Protein AF-A0A351A3X3-F1 (afdb_monomer_lite)

Foldseek 3Di:
DAFDDKDKDKDKDKDKDKDKDKDKDKDKDFADDPCPDDDDDDDDDDDDPVNVVVVVVVCVVVVVVVVCVCVPPVVNVVVQVVCCVVVVDRPPDDDCVVVPPPDDDDDDDDDDDDDDDDDDPPPPAPRMKMKMKIKMKMKMKMKMKIKMWMWTAGPVGDIDIDIDIDIDIDIDMDMDIDIDIDTDDLDQDFDKAAQDDPPFPFDPQWDWAAQQPPPGTDTGTDTDRMGTDFADPPPPPDDRHNVRTQCRHPVHSQVVVCVCPPPNPSDNDDD

pLDDT: mean 70.04, std 18.59, range [28.59, 96.94]

Structure (mmCIF, N/CA/C/O backbone):
data_AF-A0A351A3X3-F1
#
_entry.id   AF-A0A351A3X3-F1
#
loop_
_atom_site.group_PDB
_atom_site.id
_atom_site.type_symbol
_atom_site.label_atom_id
_atom_site.label_alt_id
_atom_site.label_comp_id
_atom_site.label_asym_id
_atom_site.label_entity_id
_atom_site.label_seq_id
_atom_site.pdbx_PDB_ins_code
_atom_site.Cartn_x
_atom_site.Cartn_y
_atom_site.Cartn_z
_atom_site.occupancy
_atom_site.B_iso_or_equiv
_atom_site.auth_seq_id
_atom_site.auth_comp_id
_atom_site.auth_asym_id
_atom_site.auth_atom_id
_atom_site.pdbx_PDB_model_num
ATOM 1 N N . MET A 1 1 ? -34.702 6.355 54.124 1.00 68.25 1 MET A N 1
ATOM 2 C CA . MET A 1 1 ? -34.504 4.952 53.702 1.00 68.25 1 MET A CA 1
ATOM 3 C C . MET A 1 1 ? -33.210 4.440 54.331 1.00 68.25 1 MET A C 1
ATOM 5 O O . MET A 1 1 ? -32.242 5.190 54.342 1.00 68.25 1 MET A O 1
ATOM 9 N N . LYS A 1 2 ? -33.196 3.233 54.908 1.00 84.62 2 LYS A N 1
ATOM 10 C CA . LYS A 1 2 ? -31.983 2.551 55.409 1.00 84.62 2 LYS A CA 1
ATOM 11 C C . LYS A 1 2 ? -31.884 1.190 54.719 1.00 84.62 2 LYS A C 1
ATOM 13 O O . LYS A 1 2 ? -32.920 0.565 54.515 1.00 84.62 2 LYS A O 1
ATOM 18 N N . ILE A 1 3 ? -30.678 0.745 54.379 1.00 83.88 3 ILE A N 1
ATOM 19 C CA . ILE A 1 3 ? -30.428 -0.575 53.778 1.00 83.88 3 ILE A CA 1
ATOM 20 C C . ILE A 1 3 ? -30.197 -1.592 54.904 1.00 83.88 3 ILE A C 1
ATOM 22 O O . ILE A 1 3 ? -29.542 -1.264 55.893 1.00 83.88 3 ILE A O 1
ATOM 26 N N . ALA A 1 4 ? -30.759 -2.793 54.763 1.00 86.50 4 ALA A N 1
ATOM 27 C CA . ALA A 1 4 ? -30.645 -3.896 55.719 1.00 86.50 4 ALA A CA 1
ATOM 28 C C . ALA A 1 4 ? -29.808 -5.069 55.177 1.00 86.50 4 ALA A C 1
ATOM 30 O O . ALA A 1 4 ? -29.053 -5.669 55.934 1.00 86.50 4 ALA A O 1
ATOM 31 N N . ALA A 1 5 ? -29.914 -5.371 53.879 1.00 85.50 5 ALA A N 1
ATOM 32 C CA . ALA A 1 5 ? -29.084 -6.356 53.183 1.00 85.50 5 ALA A CA 1
ATOM 33 C C . ALA A 1 5 ? -28.996 -6.022 51.685 1.00 85.50 5 ALA A C 1
ATOM 35 O O . ALA A 1 5 ? -29.861 -5.316 51.157 1.00 85.50 5 ALA A O 1
ATOM 36 N N . PHE A 1 6 ? -27.970 -6.532 51.007 1.00 87.25 6 PHE A N 1
ATOM 37 C CA . PHE A 1 6 ? -27.816 -6.430 49.558 1.00 87.25 6 PHE A CA 1
ATOM 38 C C . PHE A 1 6 ? -27.118 -7.675 49.001 1.00 87.25 6 PHE A C 1
ATOM 40 O O . PHE A 1 6 ? -26.192 -8.187 49.625 1.00 87.25 6 PHE A O 1
ATOM 47 N N . ASP A 1 7 ? -27.533 -8.096 47.811 1.00 90.12 7 ASP A N 1
ATOM 48 C CA . ASP A 1 7 ? -26.901 -9.147 47.010 1.00 90.12 7 ASP A CA 1
ATOM 49 C C . ASP A 1 7 ? -26.673 -8.592 45.597 1.00 90.12 7 ASP A C 1
ATOM 51 O O . ASP A 1 7 ? -27.566 -7.940 45.046 1.00 90.12 7 ASP A O 1
ATOM 55 N N . ILE A 1 8 ? -25.479 -8.793 45.028 1.00 91.12 8 ILE A N 1
ATOM 56 C CA . ILE A 1 8 ? -25.093 -8.260 43.711 1.00 91.12 8 ILE A CA 1
ATOM 57 C C . ILE A 1 8 ? -24.310 -9.326 42.936 1.00 91.12 8 ILE A C 1
ATOM 59 O O . ILE A 1 8 ? -23.297 -9.831 43.417 1.00 91.12 8 ILE A O 1
ATOM 63 N N . GLU A 1 9 ? -24.759 -9.615 41.719 1.00 92.69 9 GLU A N 1
ATOM 64 C CA . GLU A 1 9 ? -24.053 -10.397 40.710 1.00 92.69 9 GLU A CA 1
ATOM 65 C C . GLU A 1 9 ? -23.440 -9.455 39.662 1.00 92.69 9 GLU A C 1
ATOM 67 O O . GLU A 1 9 ? -24.060 -8.474 39.243 1.00 92.69 9 GLU A O 1
ATOM 72 N N . LEU A 1 10 ? -22.204 -9.744 39.252 1.00 94.06 10 LEU A N 1
ATOM 73 C CA . LEU A 1 10 ? -21.423 -8.953 38.304 1.00 94.06 10 LEU A CA 1
ATOM 74 C C . LEU A 1 10 ? -20.822 -9.890 37.257 1.00 94.06 10 LEU A C 1
ATOM 76 O O . LEU A 1 10 ? -20.104 -10.825 37.612 1.00 94.06 10 LEU A O 1
ATOM 80 N N . GLN A 1 11 ? -21.074 -9.619 35.979 1.00 94.62 11 GLN A N 1
ATOM 81 C CA . GLN A 1 11 ? -20.472 -10.345 34.865 1.00 94.62 11 GLN A CA 1
ATOM 82 C C . GLN A 1 11 ? -19.845 -9.348 33.885 1.00 94.62 11 GLN A C 1
ATOM 84 O O . GLN A 1 11 ? -20.435 -8.322 33.545 1.00 94.62 11 GLN A O 1
ATOM 89 N N . SER A 1 12 ? -18.640 -9.650 33.409 1.00 94.56 12 SER A N 1
ATOM 90 C CA . SER A 1 12 ? -17.983 -8.881 32.355 1.00 94.56 12 SER A CA 1
ATOM 91 C C . SER A 1 12 ? -17.321 -9.801 31.336 1.00 94.56 12 SER A C 1
ATOM 93 O O . SER A 1 12 ? -16.781 -10.855 31.671 1.00 94.56 12 SER A O 1
ATOM 95 N N . ALA A 1 13 ? -17.368 -9.388 30.074 1.00 95.25 13 ALA A N 1
ATOM 96 C CA . ALA A 1 13 ? -16.680 -10.031 28.969 1.00 95.25 13 ALA A CA 1
ATOM 97 C C . ALA A 1 13 ? -15.939 -8.962 28.165 1.00 95.25 13 ALA A C 1
ATOM 99 O O . ALA A 1 13 ? -16.527 -7.963 27.750 1.00 95.25 13 ALA A O 1
ATOM 100 N N . HIS A 1 14 ? -14.646 -9.178 27.945 1.00 95.19 14 HIS A N 1
ATOM 101 C CA . HIS A 1 14 ? -13.780 -8.294 27.170 1.00 95.19 14 HIS A CA 1
ATOM 102 C C . HIS A 1 14 ? -13.132 -9.087 26.040 1.00 95.19 14 HIS A C 1
ATOM 104 O O . HIS A 1 14 ? -12.711 -10.229 26.231 1.00 95.19 14 HIS A O 1
ATOM 110 N N . ARG A 1 15 ? -13.077 -8.484 24.856 1.00 96.69 15 ARG A N 1
ATOM 111 C CA . ARG A 1 15 ? -12.400 -9.024 23.682 1.00 96.69 15 ARG A CA 1
ATOM 112 C C . ARG A 1 15 ? -11.629 -7.897 23.019 1.00 96.69 15 ARG A C 1
ATOM 114 O O . ARG A 1 15 ? -12.207 -6.869 22.692 1.00 96.69 15 ARG A O 1
ATOM 121 N N . PHE A 1 16 ? -10.344 -8.122 22.790 1.00 95.94 16 PHE A N 1
ATOM 122 C CA . PHE A 1 16 ? -9.460 -7.192 22.102 1.00 95.94 16 PHE A CA 1
ATOM 123 C C . PHE A 1 16 ? -8.688 -7.931 21.008 1.00 95.94 16 PHE A C 1
ATOM 125 O O . PHE A 1 16 ? -8.271 -9.076 21.196 1.00 95.94 16 PHE A O 1
ATOM 132 N N . SER A 1 17 ? -8.498 -7.278 19.869 1.00 93.88 17 SER A N 1
ATOM 133 C CA . SER A 1 17 ? -7.627 -7.734 18.789 1.00 93.88 17 SER A CA 1
ATOM 134 C C . SER A 1 17 ? -6.918 -6.542 18.167 1.00 93.88 17 SER A C 1
ATOM 136 O O . SER A 1 17 ? -7.568 -5.548 17.847 1.00 93.88 17 SER A O 1
ATOM 138 N N . GLN A 1 18 ? -5.616 -6.680 17.939 1.00 92.69 18 GLN A N 1
ATOM 139 C CA . GLN A 1 18 ? -4.803 -5.706 17.218 1.00 92.69 18 GLN A CA 1
ATOM 140 C C . GLN A 1 18 ? -4.081 -6.378 16.050 1.00 92.69 18 GLN A C 1
ATOM 142 O O . GLN A 1 18 ? -3.725 -7.557 16.136 1.00 92.69 18 GLN A O 1
ATOM 147 N N . SER A 1 19 ? -3.832 -5.625 14.984 1.00 85.50 19 SER A N 1
ATOM 148 C CA . SER A 1 19 ? -3.010 -6.055 13.854 1.00 85.50 19 SER A CA 1
ATOM 149 C C . SER A 1 19 ? -2.183 -4.892 13.326 1.00 85.50 19 SER A C 1
ATOM 151 O O . SER A 1 19 ? -2.732 -3.824 13.053 1.00 85.50 19 SER A O 1
ATOM 153 N N . THR A 1 20 ? -0.891 -5.132 13.123 1.00 84.06 20 THR A N 1
ATOM 154 C CA . THR A 1 20 ? 0.014 -4.215 12.427 1.00 84.06 20 THR A CA 1
ATOM 155 C C . THR A 1 20 ? 0.476 -4.891 11.145 1.00 84.06 20 THR A C 1
ATOM 157 O O . THR A 1 20 ? 1.072 -5.966 11.199 1.00 84.06 20 THR A O 1
ATOM 160 N N . GLU A 1 21 ? 0.214 -4.270 10.003 1.00 75.81 21 GLU A N 1
ATOM 161 C CA . GLU A 1 21 ? 0.734 -4.689 8.705 1.00 75.81 21 GLU A CA 1
ATOM 162 C C . GLU A 1 21 ? 1.742 -3.647 8.219 1.00 75.81 21 GLU A C 1
ATOM 164 O O . GLU A 1 21 ? 1.423 -2.462 8.158 1.00 75.81 21 GLU A O 1
ATOM 169 N N . VAL A 1 22 ? 2.953 -4.082 7.872 1.00 81.25 22 VAL A N 1
ATOM 170 C CA . VAL A 1 22 ? 3.987 -3.230 7.272 1.00 81.25 22 VAL A CA 1
ATOM 171 C C . VAL A 1 22 ? 4.378 -3.834 5.932 1.00 81.25 22 VAL A C 1
ATOM 173 O O . VAL A 1 22 ? 4.652 -5.031 5.841 1.00 81.25 22 VAL A O 1
ATOM 176 N N . ARG A 1 23 ? 4.403 -3.002 4.893 1.00 70.31 23 ARG A N 1
ATOM 177 C CA . ARG A 1 23 ? 4.926 -3.338 3.569 1.00 70.31 23 ARG A CA 1
ATOM 178 C C . ARG A 1 23 ? 5.993 -2.321 3.208 1.00 70.31 23 ARG A C 1
ATOM 180 O O . ARG A 1 23 ? 5.780 -1.119 3.348 1.00 70.31 23 ARG A O 1
ATOM 187 N N . GLU A 1 24 ? 7.116 -2.822 2.729 1.00 74.81 24 GLU A N 1
ATOM 188 C CA . GLU A 1 24 ? 8.269 -2.031 2.330 1.00 74.81 24 GLU A CA 1
ATOM 189 C C . GLU A 1 24 ? 8.782 -2.565 0.991 1.00 74.81 24 GLU A C 1
ATOM 191 O O . GLU A 1 24 ? 8.834 -3.778 0.765 1.00 74.81 24 GLU A O 1
ATOM 196 N N . ARG A 1 25 ? 9.129 -1.657 0.082 1.00 77.44 25 ARG A N 1
ATOM 197 C CA . ARG A 1 25 ? 9.733 -1.965 -1.211 1.00 77.44 25 ARG A CA 1
ATOM 198 C C . ARG A 1 25 ? 10.828 -0.949 -1.476 1.00 77.44 25 ARG A C 1
ATOM 200 O O . ARG A 1 25 ? 10.557 0.243 -1.517 1.00 77.44 25 ARG A O 1
ATOM 207 N N . LEU A 1 26 ? 12.039 -1.438 -1.710 1.00 81.25 26 LEU A N 1
ATOM 208 C CA . LEU A 1 26 ? 13.160 -0.650 -2.204 1.00 81.25 26 LEU A CA 1
ATOM 209 C C . LEU A 1 26 ? 13.578 -1.211 -3.565 1.00 81.25 26 LEU A C 1
ATOM 211 O O . LEU A 1 26 ? 13.919 -2.390 -3.669 1.00 81.25 26 LEU A O 1
ATOM 215 N N . ALA A 1 27 ? 13.568 -0.366 -4.589 1.00 74.00 27 ALA A N 1
ATOM 216 C CA . ALA A 1 27 ? 14.175 -0.634 -5.884 1.00 74.00 27 ALA A CA 1
ATOM 217 C C . ALA A 1 27 ? 15.309 0.371 -6.106 1.00 74.00 27 ALA A C 1
ATOM 219 O O . ALA A 1 27 ? 15.134 1.573 -5.923 1.00 74.00 27 ALA A O 1
ATOM 220 N N . VAL A 1 28 ? 16.483 -0.125 -6.489 1.00 80.75 28 VAL A N 1
ATOM 221 C CA . VAL A 1 28 ? 17.640 0.700 -6.844 1.00 80.75 28 VAL A CA 1
ATOM 222 C C . VAL A 1 28 ? 18.198 0.157 -8.146 1.00 80.75 28 VAL A C 1
ATOM 224 O O . VAL A 1 28 ? 18.534 -1.024 -8.227 1.00 80.75 28 VAL A O 1
ATOM 227 N N . TRP A 1 29 ? 18.320 1.014 -9.152 1.00 78.50 29 TRP A N 1
ATOM 228 C CA . TRP A 1 29 ? 19.005 0.688 -10.397 1.00 78.50 29 TRP A CA 1
ATOM 229 C C . TRP A 1 29 ? 20.076 1.716 -10.712 1.00 78.50 29 TRP A C 1
ATOM 231 O O . TRP A 1 29 ? 20.053 2.869 -10.280 1.00 78.50 29 TRP A O 1
ATOM 241 N N . ARG A 1 30 ? 21.024 1.264 -11.521 1.00 79.75 30 ARG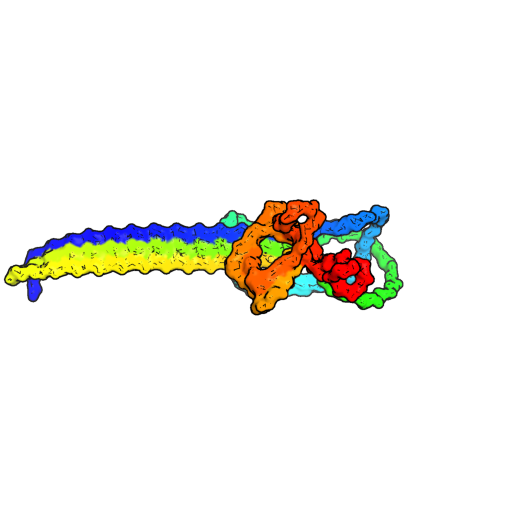 A N 1
ATOM 242 C CA . ARG A 1 30 ? 21.997 2.096 -12.199 1.00 79.75 30 ARG A CA 1
ATOM 243 C C . ARG A 1 30 ? 21.988 1.658 -13.648 1.00 79.75 30 ARG A C 1
ATOM 245 O O . ARG A 1 30 ? 22.173 0.470 -13.913 1.00 79.75 30 ARG A O 1
ATOM 252 N N . ASP A 1 31 ? 21.761 2.589 -14.560 1.00 70.50 31 ASP A N 1
ATOM 253 C CA . ASP A 1 31 ? 21.889 2.278 -15.973 1.00 70.50 31 ASP A CA 1
ATOM 254 C C . ASP A 1 31 ? 23.371 2.002 -16.251 1.00 70.50 31 ASP A C 1
ATOM 256 O O . ASP A 1 31 ? 24.266 2.766 -15.868 1.00 70.50 31 ASP A O 1
ATOM 260 N N . ALA A 1 32 ? 23.648 0.852 -16.865 1.00 55.44 32 ALA A N 1
ATOM 261 C CA . ALA A 1 32 ? 24.978 0.588 -17.384 1.00 55.44 32 ALA A CA 1
ATOM 262 C C . ALA A 1 32 ? 25.274 1.647 -18.459 1.00 55.44 32 ALA A C 1
ATOM 264 O O . ALA A 1 32 ? 24.386 1.919 -19.272 1.00 55.44 32 ALA A O 1
ATOM 265 N N . PRO A 1 33 ? 26.482 2.243 -18.497 1.00 49.38 33 PRO A N 1
ATOM 266 C CA . PRO A 1 33 ? 26.832 3.159 -19.573 1.00 49.38 33 PRO A CA 1
ATOM 267 C C . PRO A 1 33 ? 26.649 2.418 -20.894 1.00 49.38 33 PRO A C 1
ATOM 269 O O . PRO A 1 33 ? 27.210 1.334 -21.073 1.00 49.38 33 PRO A O 1
ATOM 272 N N . GLU A 1 34 ? 25.820 2.979 -21.772 1.00 40.31 34 GLU A N 1
ATOM 273 C CA . GLU A 1 34 ? 25.398 2.330 -23.005 1.00 40.31 34 GLU A CA 1
ATOM 274 C C . GLU A 1 34 ? 26.637 1.980 -23.833 1.00 40.31 34 GLU A C 1
ATOM 276 O O . GLU A 1 34 ? 27.328 2.852 -24.365 1.00 40.31 34 GLU A O 1
ATOM 281 N N . ALA A 1 35 ? 26.962 0.685 -23.877 1.00 38.25 35 ALA A N 1
ATOM 282 C CA . ALA A 1 35 ? 28.171 0.176 -24.503 1.00 38.25 35 ALA A CA 1
ATOM 283 C C . ALA A 1 35 ? 28.001 0.165 -26.026 1.00 38.25 35 ALA A C 1
ATOM 285 O O . ALA A 1 35 ? 27.943 -0.889 -26.662 1.00 38.25 35 ALA A O 1
ATOM 286 N N . THR A 1 36 ? 27.933 1.361 -26.611 1.00 36.88 36 THR A N 1
ATOM 287 C CA . THR A 1 36 ? 28.061 1.580 -28.049 1.00 36.88 36 THR A CA 1
ATOM 288 C C . THR A 1 36 ? 29.402 1.003 -28.489 1.00 36.88 36 THR A C 1
ATOM 290 O O . THR A 1 36 ? 30.479 1.505 -28.162 1.00 36.88 36 THR A O 1
ATOM 293 N N . GLY A 1 37 ? 29.332 -0.139 -29.173 1.00 43.69 37 GLY A N 1
ATOM 294 C CA . GLY A 1 37 ? 30.490 -0.952 -29.514 1.00 43.69 37 GLY A CA 1
ATOM 295 C C . GLY A 1 37 ? 31.404 -0.275 -30.530 1.00 43.69 37 GLY A C 1
ATOM 296 O O . GLY A 1 37 ? 31.277 -0.510 -31.727 1.00 43.69 37 GLY A O 1
ATOM 297 N N . ALA A 1 38 ? 32.370 0.507 -30.050 1.00 33.47 38 ALA A N 1
ATOM 298 C CA . ALA A 1 38 ? 33.468 1.037 -30.851 1.00 33.47 38 ALA A CA 1
ATOM 299 C C . ALA A 1 38 ? 34.780 1.013 -30.049 1.00 33.47 38 ALA A C 1
ATOM 301 O O . ALA A 1 38 ? 35.097 1.921 -29.282 1.00 33.47 38 ALA A O 1
ATOM 302 N N . GLN A 1 39 ? 35.585 -0.035 -30.242 1.00 44.06 39 GLN A N 1
ATOM 303 C CA . GLN A 1 39 ? 36.969 -0.041 -29.768 1.00 44.06 39 GLN A CA 1
ATOM 304 C C . GLN A 1 39 ? 37.792 0.990 -30.551 1.00 44.06 39 GLN A C 1
ATOM 306 O O . GLN A 1 39 ? 38.109 0.748 -31.715 1.00 44.06 39 GLN A O 1
ATOM 311 N N . SER A 1 40 ? 38.217 2.087 -29.915 1.00 40.66 40 SER A N 1
ATOM 312 C CA . SER A 1 40 ? 39.443 2.820 -30.284 1.00 40.66 40 SER A CA 1
ATOM 313 C C . SER A 1 40 ? 39.850 3.863 -29.241 1.00 40.66 40 SER A C 1
ATOM 315 O O . SER A 1 40 ? 39.092 4.776 -28.951 1.00 40.66 40 SER A O 1
ATOM 317 N N . GLY A 1 41 ? 41.097 3.772 -28.764 1.00 39.22 41 GLY A N 1
ATOM 318 C CA . GLY A 1 41 ? 41.829 4.886 -28.147 1.00 39.22 41 GLY A CA 1
ATOM 319 C C . GLY A 1 41 ? 41.433 5.282 -26.717 1.00 39.22 41 GLY A C 1
ATOM 320 O O . GLY A 1 41 ? 40.363 5.821 -26.462 1.00 39.22 41 GLY A O 1
ATOM 321 N N . ARG A 1 42 ? 42.373 5.143 -25.771 1.00 50.34 42 ARG A N 1
ATOM 322 C CA . ARG A 1 42 ? 42.296 5.832 -24.472 1.00 50.34 42 ARG A CA 1
ATOM 323 C C . ARG A 1 42 ? 42.485 7.343 -24.668 1.00 50.34 42 ARG A C 1
ATOM 325 O O . ARG A 1 42 ? 43.611 7.829 -24.609 1.00 50.34 42 ARG A O 1
ATOM 332 N N . GLY A 1 43 ? 41.393 8.073 -24.870 1.00 40.69 43 GLY A N 1
ATOM 333 C CA . GLY A 1 43 ? 41.347 9.527 -24.717 1.00 40.69 43 GLY A CA 1
ATOM 334 C C . GLY A 1 43 ? 40.892 9.887 -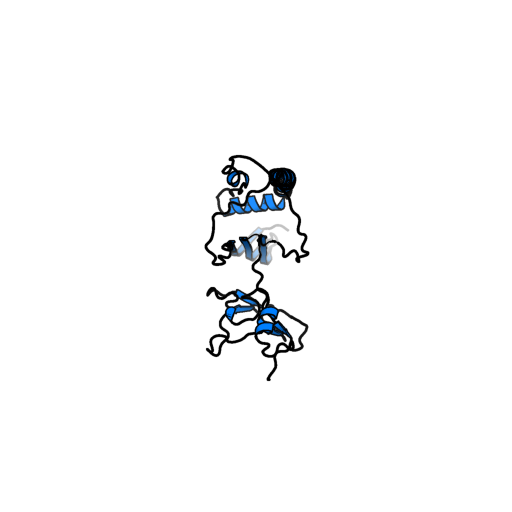23.305 1.00 40.69 43 GLY A C 1
ATOM 335 O O . GLY A 1 43 ? 39.705 9.805 -23.007 1.00 40.69 43 GLY A O 1
ATOM 336 N N . ALA A 1 44 ? 41.817 10.268 -22.422 1.00 42.19 44 ALA A N 1
ATOM 337 C CA . ALA A 1 44 ? 41.438 10.836 -21.131 1.00 42.19 44 ALA A CA 1
ATOM 338 C C . ALA A 1 44 ? 40.858 12.240 -21.362 1.00 42.19 44 ALA A C 1
ATOM 340 O O . ALA A 1 44 ? 41.574 13.134 -21.811 1.00 42.19 44 ALA A O 1
ATOM 341 N N . VAL A 1 45 ? 39.569 12.430 -21.072 1.00 50.62 45 VAL A N 1
ATOM 342 C CA . VAL A 1 45 ? 38.911 13.738 -21.185 1.00 50.62 45 VAL A CA 1
ATOM 343 C C . VAL A 1 45 ? 39.494 14.670 -20.121 1.00 50.62 45 VAL A C 1
ATOM 345 O O . VAL A 1 45 ? 39.220 14.518 -18.932 1.00 50.62 45 VAL A O 1
ATOM 348 N N . GLN A 1 46 ? 40.326 15.622 -20.542 1.00 49.06 46 GLN A N 1
ATOM 349 C CA . GLN A 1 46 ? 40.892 16.635 -19.654 1.00 49.06 46 GLN A CA 1
ATOM 350 C C . GLN A 1 46 ? 39.925 17.814 -19.522 1.00 49.06 46 GLN A C 1
ATOM 352 O O . GLN A 1 46 ? 39.712 18.572 -20.467 1.00 49.06 46 GLN A O 1
ATOM 357 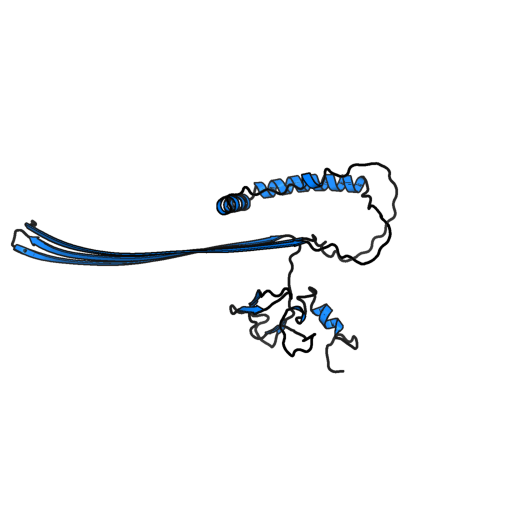N N . ILE A 1 47 ? 39.349 17.983 -18.330 1.00 60.88 47 ILE A N 1
ATOM 358 C CA . ILE A 1 47 ? 38.593 19.188 -17.976 1.00 60.88 47 ILE A CA 1
ATOM 359 C C . ILE A 1 47 ? 39.591 20.344 -17.832 1.00 60.88 47 ILE A C 1
ATOM 361 O O . ILE A 1 47 ? 40.610 20.206 -17.156 1.00 60.88 47 ILE A O 1
ATOM 365 N N . SER A 1 48 ? 39.307 21.488 -18.458 1.00 70.12 48 SER A N 1
ATOM 366 C CA . SER A 1 48 ? 40.173 22.667 -18.362 1.00 70.12 48 SER A CA 1
ATOM 367 C C . SER A 1 48 ? 40.236 23.201 -16.926 1.00 70.12 48 SER A C 1
ATOM 369 O O . SER A 1 48 ? 39.274 23.085 -16.167 1.00 70.12 48 SER A O 1
ATOM 371 N N . ALA A 1 49 ? 41.341 23.854 -16.552 1.00 62.03 49 ALA A N 1
ATOM 372 C CA . ALA A 1 49 ? 41.488 24.437 -15.213 1.00 62.03 49 ALA A CA 1
ATOM 373 C C . ALA A 1 49 ? 40.381 25.461 -14.878 1.00 62.03 49 ALA A C 1
ATOM 375 O O . ALA A 1 49 ? 39.969 25.566 -13.728 1.00 62.03 49 ALA A O 1
ATOM 376 N N . ALA A 1 50 ? 39.849 26.167 -15.885 1.00 61.38 50 ALA A N 1
ATOM 377 C CA . ALA A 1 50 ? 38.691 27.046 -15.726 1.00 61.38 50 ALA A CA 1
ATOM 378 C C . ALA A 1 50 ? 37.389 26.264 -15.467 1.00 61.38 50 ALA A C 1
ATOM 380 O O . ALA A 1 50 ? 36.598 26.671 -14.622 1.00 61.38 50 ALA A O 1
ATOM 381 N N . GLY A 1 51 ? 37.187 25.123 -16.139 1.00 62.03 51 GLY A N 1
ATOM 382 C CA . GLY A 1 51 ? 36.054 24.228 -15.888 1.00 62.03 51 GLY A CA 1
ATOM 383 C C . GLY A 1 51 ? 36.115 23.563 -14.511 1.00 62.03 51 GLY A C 1
ATOM 384 O O . GLY A 1 51 ? 35.095 23.467 -13.840 1.00 62.03 51 GLY A O 1
ATOM 385 N N . GLN A 1 52 ? 37.308 23.175 -14.046 1.00 61.19 52 GLN A N 1
ATOM 386 C CA . GLN A 1 52 ? 37.499 22.676 -12.678 1.00 61.19 52 GLN A CA 1
ATOM 387 C C . GLN A 1 52 ? 37.264 23.773 -11.632 1.00 61.19 52 GLN A C 1
ATOM 389 O O . GLN A 1 52 ? 36.588 23.515 -10.643 1.00 61.19 52 GLN A O 1
ATOM 394 N N . ALA A 1 53 ? 37.753 24.997 -11.864 1.00 61.84 53 ALA A N 1
ATOM 395 C CA . ALA A 1 53 ? 37.523 26.129 -10.965 1.00 61.84 53 ALA A CA 1
ATOM 396 C C . ALA A 1 53 ? 36.032 26.499 -10.862 1.00 61.84 53 ALA A C 1
ATOM 398 O O . ALA A 1 53 ? 35.534 26.715 -9.757 1.00 61.84 53 ALA A O 1
ATOM 399 N N . ALA A 1 54 ? 35.316 26.519 -11.994 1.00 60.81 54 ALA A N 1
ATOM 400 C CA . ALA A 1 54 ? 33.868 26.716 -12.029 1.00 60.81 54 ALA A CA 1
ATOM 401 C C . ALA A 1 54 ? 33.131 25.591 -11.287 1.00 60.81 54 ALA A C 1
ATOM 403 O O . ALA A 1 54 ? 32.306 25.881 -10.430 1.00 60.81 54 ALA A O 1
ATOM 404 N N . LEU A 1 55 ? 33.509 24.326 -11.516 1.00 57.53 55 LEU A N 1
ATOM 405 C CA . LEU A 1 55 ? 32.940 23.184 -10.799 1.00 57.53 55 LEU A CA 1
ATOM 406 C C . LEU A 1 55 ? 33.171 23.281 -9.283 1.00 57.53 55 LEU A C 1
ATOM 408 O O . LEU A 1 55 ? 32.247 23.015 -8.529 1.00 57.53 55 LEU A O 1
ATOM 412 N N . THR A 1 56 ? 34.358 23.690 -8.818 1.00 55.41 56 THR A N 1
ATOM 413 C CA . THR A 1 56 ? 34.614 23.877 -7.375 1.00 55.41 56 THR A CA 1
ATOM 414 C C . THR A 1 56 ? 33.883 25.078 -6.778 1.00 55.41 56 THR A C 1
ATOM 416 O O . THR A 1 56 ? 33.553 25.049 -5.596 1.00 55.41 56 THR A O 1
ATOM 419 N N . ALA A 1 57 ? 33.623 26.124 -7.567 1.00 54.28 57 ALA A N 1
ATOM 420 C CA . ALA A 1 57 ? 32.837 27.270 -7.121 1.00 54.28 57 ALA A CA 1
ATOM 421 C C . ALA A 1 57 ? 31.353 26.895 -7.003 1.00 54.28 57 ALA A C 1
ATOM 423 O O . ALA A 1 57 ? 30.777 27.060 -5.929 1.00 54.28 57 ALA A O 1
ATOM 424 N N . ASP A 1 58 ? 30.775 26.311 -8.059 1.00 50.69 58 ASP A N 1
ATOM 425 C CA . ASP A 1 58 ? 29.387 25.847 -8.066 1.00 50.69 58 ASP A CA 1
ATOM 426 C C . ASP A 1 58 ? 29.164 24.767 -7.002 1.00 50.69 58 ASP A C 1
ATOM 428 O O . ASP A 1 58 ? 28.207 24.881 -6.237 1.00 50.69 58 ASP A O 1
ATOM 432 N N . ALA A 1 59 ? 30.072 23.789 -6.874 1.00 45.84 59 ALA A N 1
ATOM 433 C CA . ALA A 1 59 ? 30.013 22.766 -5.828 1.00 45.84 59 ALA A CA 1
ATOM 434 C C . ALA A 1 59 ? 29.990 23.387 -4.428 1.00 45.84 59 ALA A C 1
ATOM 436 O O . ALA A 1 59 ? 29.104 23.045 -3.659 1.00 45.84 59 ALA A O 1
ATOM 437 N N . ALA A 1 60 ? 30.848 24.367 -4.121 1.00 46.16 60 ALA A N 1
ATOM 438 C CA . ALA A 1 60 ? 30.842 25.013 -2.807 1.00 46.16 60 ALA A CA 1
ATOM 439 C C . ALA A 1 60 ? 29.525 25.763 -2.506 1.00 46.16 60 ALA A C 1
ATOM 441 O O . ALA A 1 60 ? 29.039 25.716 -1.374 1.00 46.16 60 ALA A O 1
ATOM 442 N N . THR A 1 61 ? 28.909 26.423 -3.497 1.00 46.59 61 THR A N 1
ATOM 443 C CA . THR A 1 61 ? 27.575 27.041 -3.326 1.00 46.59 61 THR A CA 1
ATOM 444 C C . THR A 1 61 ? 26.437 26.025 -3.245 1.00 46.59 61 THR A C 1
ATOM 446 O O . THR A 1 61 ? 25.472 26.259 -2.518 1.00 46.59 61 THR A O 1
ATOM 449 N N . VAL A 1 62 ? 26.528 24.902 -3.961 1.00 46.50 62 VAL A N 1
ATOM 450 C CA . VAL A 1 62 ? 25.513 23.839 -3.944 1.00 46.50 62 VAL A CA 1
ATOM 451 C C . VAL A 1 62 ? 25.627 22.986 -2.676 1.00 46.50 62 VAL A C 1
ATOM 453 O O . VAL A 1 62 ? 24.598 22.654 -2.102 1.00 46.50 62 VAL A O 1
ATOM 456 N N . GLU A 1 63 ? 26.830 22.701 -2.173 1.00 40.94 63 GLU A N 1
ATOM 457 C CA . GLU A 1 63 ? 27.065 22.029 -0.886 1.00 40.94 63 GLU A CA 1
ATOM 458 C C . GLU A 1 63 ? 26.512 22.865 0.270 1.00 40.94 63 GLU A C 1
ATOM 460 O O . GLU A 1 63 ? 25.700 22.363 1.047 1.00 40.94 63 GLU A O 1
ATOM 465 N N . GLN A 1 64 ? 26.841 24.165 0.331 1.00 42.88 64 GLN A N 1
ATOM 466 C CA . GLN A 1 64 ? 26.281 25.058 1.352 1.00 42.88 64 GLN A CA 1
ATOM 467 C C . GLN A 1 64 ? 24.754 25.169 1.280 1.00 42.88 64 GLN A C 1
ATOM 469 O O . GLN A 1 64 ? 24.129 25.354 2.318 1.00 42.88 64 GLN A O 1
ATOM 474 N N . ALA A 1 65 ? 24.144 25.030 0.099 1.00 46.94 65 ALA A N 1
ATOM 475 C CA . ALA A 1 65 ? 22.690 25.002 -0.046 1.00 46.94 65 ALA A CA 1
ATOM 476 C C . ALA A 1 65 ? 22.069 23.635 0.310 1.00 46.94 65 ALA A C 1
ATOM 478 O O . ALA A 1 65 ? 20.980 23.592 0.875 1.00 46.94 65 ALA A O 1
ATOM 479 N N . MET A 1 66 ? 22.734 22.521 -0.008 1.00 44.06 66 MET A N 1
ATOM 480 C CA . MET A 1 66 ? 22.201 21.163 0.162 1.00 44.06 66 MET A CA 1
ATOM 481 C C . MET A 1 66 ? 22.322 20.665 1.610 1.00 44.06 66 MET A C 1
ATOM 483 O O . MET A 1 66 ? 21.381 20.065 2.132 1.00 44.06 66 MET A O 1
ATOM 487 N N . GLU A 1 67 ? 23.441 20.956 2.279 1.00 44.62 67 GLU A N 1
ATOM 488 C CA . GLU A 1 67 ? 23.659 20.618 3.695 1.00 44.62 67 GLU A CA 1
ATOM 489 C C . GLU A 1 67 ? 22.695 21.449 4.580 1.00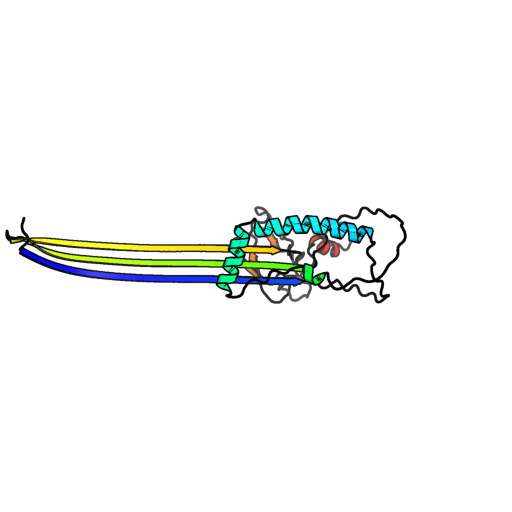 44.62 67 GLU A C 1
ATOM 491 O O . GLU A 1 67 ? 22.048 20.903 5.475 1.00 44.62 67 GLU A O 1
ATOM 496 N N . ASP A 1 68 ? 22.436 22.716 4.213 1.00 49.72 68 ASP A N 1
ATOM 497 C CA . ASP A 1 68 ? 21.388 23.559 4.817 1.00 49.72 68 ASP A CA 1
ATOM 498 C C . ASP A 1 68 ? 19.948 23.077 4.550 1.00 49.72 68 ASP A C 1
ATOM 500 O O . ASP A 1 68 ? 19.053 23.420 5.321 1.00 49.72 68 ASP A O 1
ATOM 504 N N . VAL A 1 69 ? 19.673 22.333 3.472 1.00 50.94 69 VAL A N 1
ATOM 505 C CA . VAL A 1 69 ? 18.319 21.820 3.169 1.00 50.94 69 VAL A CA 1
ATOM 506 C C . VAL A 1 69 ? 18.010 20.560 3.977 1.00 50.94 69 VAL A C 1
ATOM 508 O O . VAL A 1 69 ? 16.907 20.435 4.513 1.00 50.94 69 VAL A O 1
ATOM 511 N N . ILE A 1 70 ? 18.976 19.647 4.111 1.00 50.22 70 ILE A N 1
ATOM 512 C CA . ILE A 1 70 ? 18.770 18.366 4.804 1.00 50.22 70 ILE A CA 1
ATOM 513 C C . ILE A 1 70 ? 18.675 18.558 6.325 1.00 50.22 70 ILE A C 1
ATOM 515 O O . ILE A 1 70 ? 17.805 17.953 6.950 1.00 50.22 70 ILE A O 1
ATOM 519 N N . ASP A 1 71 ? 19.496 19.432 6.919 1.00 53.41 71 ASP A N 1
ATOM 520 C CA . ASP A 1 71 ? 19.442 19.696 8.367 1.00 53.41 71 ASP A CA 1
ATOM 521 C C . ASP A 1 71 ? 18.332 20.697 8.772 1.00 53.41 71 ASP A C 1
ATOM 523 O O . ASP A 1 71 ? 17.998 20.784 9.958 1.00 53.41 71 ASP A O 1
ATOM 527 N N . ARG A 1 72 ? 17.712 21.434 7.828 1.00 52.12 72 ARG A N 1
ATOM 528 C CA . ARG A 1 72 ? 16.582 22.349 8.123 1.00 52.12 72 ARG A CA 1
ATOM 529 C C . ARG A 1 72 ? 15.188 21.773 7.897 1.00 52.12 72 ARG A C 1
ATOM 531 O O . ARG A 1 72 ? 14.243 22.377 8.406 1.00 52.12 72 ARG A O 1
ATOM 538 N N . ASP A 1 73 ? 15.013 20.660 7.182 1.00 61.81 73 ASP A N 1
ATOM 539 C CA . ASP A 1 73 ? 13.688 20.033 7.077 1.00 61.81 73 ASP A CA 1
ATOM 540 C C . ASP A 1 73 ? 13.431 19.086 8.271 1.00 61.81 73 ASP A C 1
ATOM 542 O O . ASP A 1 73 ? 13.981 17.977 8.325 1.00 61.81 73 ASP A O 1
ATOM 546 N N . PRO A 1 74 ? 12.551 19.454 9.228 1.00 60.69 74 PRO A N 1
ATOM 547 C CA . PRO A 1 74 ? 12.237 18.594 10.365 1.00 60.69 74 PRO A CA 1
ATOM 548 C C . PRO A 1 74 ? 11.605 17.256 9.949 1.00 60.69 74 PRO A C 1
ATOM 550 O O . PRO A 1 74 ? 11.647 16.304 10.728 1.00 60.69 74 PRO A O 1
ATOM 553 N N . ARG A 1 75 ? 11.036 17.143 8.739 1.00 55.47 75 ARG A N 1
ATOM 554 C CA . ARG A 1 75 ? 10.472 15.887 8.222 1.00 55.47 75 ARG A CA 1
ATOM 555 C C . ARG A 1 75 ? 11.564 14.885 7.864 1.00 55.47 75 ARG A C 1
ATOM 557 O O . ARG A 1 75 ? 11.419 13.715 8.202 1.00 55.47 75 ARG A O 1
ATOM 564 N N . LEU A 1 76 ? 12.664 15.333 7.254 1.00 61.09 76 LEU A N 1
ATOM 565 C CA . LEU A 1 76 ? 13.819 14.482 6.944 1.00 61.09 76 LEU A CA 1
ATOM 566 C C . LEU A 1 76 ? 14.501 13.983 8.224 1.00 61.09 76 LEU A C 1
ATOM 568 O O . LEU A 1 76 ? 14.801 12.794 8.336 1.00 61.09 76 LEU A O 1
ATOM 572 N N . ALA A 1 77 ? 14.652 14.851 9.229 1.00 64.69 77 ALA A N 1
ATOM 573 C CA . ALA A 1 77 ? 15.185 14.466 10.536 1.00 64.69 77 ALA A CA 1
ATOM 574 C C . ALA A 1 77 ? 14.309 13.417 11.256 1.00 64.69 77 ALA A C 1
ATOM 576 O O . ALA A 1 77 ? 14.839 12.488 11.871 1.00 64.69 77 ALA A O 1
ATOM 577 N N . VAL A 1 78 ? 12.977 13.529 11.160 1.00 69.38 78 VAL A N 1
ATOM 578 C CA . VAL A 1 78 ? 12.041 12.506 11.664 1.00 69.38 78 VAL A CA 1
ATOM 579 C C . VAL A 1 78 ? 12.160 11.206 10.866 1.00 69.38 78 VAL A C 1
ATOM 581 O O . VAL A 1 78 ? 12.227 10.141 11.475 1.00 69.38 78 VAL A O 1
ATOM 584 N N . LEU A 1 79 ? 12.248 11.279 9.533 1.00 66.44 79 LEU A N 1
ATOM 585 C CA . LEU A 1 79 ? 12.334 10.104 8.662 1.00 66.44 79 LEU A CA 1
ATOM 586 C C . LEU A 1 79 ? 13.589 9.267 8.948 1.00 66.44 79 LEU A C 1
ATOM 588 O O . LEU A 1 79 ? 13.480 8.064 9.173 1.00 66.44 79 LEU A O 1
ATOM 592 N N . VAL A 1 80 ? 14.765 9.905 9.026 1.00 68.00 80 VAL A N 1
ATOM 593 C CA . VAL A 1 80 ? 16.028 9.235 9.393 1.00 68.00 80 VAL A CA 1
ATOM 594 C C . VAL A 1 80 ? 15.882 8.527 10.739 1.00 68.00 80 VAL A C 1
ATOM 596 O O . VAL A 1 80 ? 16.221 7.355 10.860 1.00 68.00 80 VAL A O 1
ATOM 599 N N . ARG A 1 81 ? 15.296 9.202 11.732 1.00 72.69 81 ARG A N 1
ATOM 600 C CA . ARG A 1 81 ? 15.153 8.665 13.090 1.00 72.69 81 ARG A CA 1
ATOM 601 C C . ARG A 1 81 ? 14.115 7.542 13.200 1.00 72.69 81 ARG A C 1
ATOM 603 O O . ARG A 1 81 ? 14.254 6.680 14.063 1.00 72.69 81 ARG A O 1
ATOM 610 N N . MET A 1 82 ? 13.101 7.528 12.331 1.0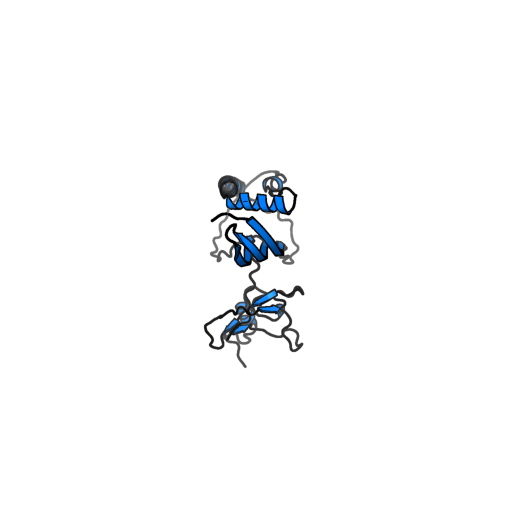0 64.19 82 MET A N 1
ATOM 611 C CA . MET A 1 82 ? 12.180 6.396 12.178 1.00 64.19 82 MET A CA 1
ATOM 612 C C . MET A 1 82 ? 12.875 5.192 11.541 1.00 64.19 82 MET A C 1
ATOM 614 O O . MET A 1 82 ? 12.713 4.081 12.039 1.00 64.19 82 MET A O 1
ATOM 618 N N . ILE A 1 83 ? 13.680 5.408 10.495 1.00 66.12 83 ILE A N 1
ATOM 619 C CA . ILE A 1 83 ? 14.454 4.342 9.844 1.00 66.12 83 ILE A CA 1
ATOM 620 C C . ILE A 1 83 ? 15.431 3.720 10.853 1.00 66.12 83 ILE A C 1
ATOM 622 O O . ILE A 1 83 ? 15.391 2.512 11.051 1.00 66.12 83 ILE A O 1
ATOM 626 N N . GLU A 1 84 ? 16.219 4.527 11.572 1.00 77.31 84 GLU A N 1
ATOM 627 C CA . GLU A 1 84 ? 17.149 4.048 12.613 1.00 77.31 84 GLU A CA 1
ATOM 628 C C . GLU A 1 84 ? 16.448 3.262 13.737 1.00 77.31 84 GLU A C 1
ATOM 630 O O . GLU A 1 84 ? 16.989 2.275 14.237 1.00 77.31 84 GLU A O 1
ATOM 635 N N . PHE A 1 85 ? 15.237 3.670 14.135 1.00 62.31 85 PHE A N 1
ATOM 636 C CA . PHE A 1 85 ? 14.459 2.969 15.162 1.00 62.31 85 PHE A CA 1
ATOM 637 C C . PHE A 1 85 ? 13.892 1.625 14.675 1.00 62.31 85 PHE A C 1
ATOM 639 O O . PHE A 1 85 ? 13.808 0.682 15.459 1.00 62.31 85 PHE A O 1
ATOM 646 N N . LEU A 1 86 ? 13.503 1.532 13.399 1.00 50.09 86 LEU A N 1
ATOM 647 C CA . LEU A 1 86 ? 12.915 0.324 12.810 1.00 50.09 86 LEU A CA 1
ATOM 648 C C . LEU A 1 86 ? 13.969 -0.700 12.364 1.00 50.09 86 LEU A C 1
ATOM 650 O O . LEU A 1 86 ? 13.734 -1.899 12.498 1.00 50.09 86 LEU A O 1
ATOM 654 N N . THR A 1 87 ? 15.123 -0.254 11.858 1.00 63.53 87 THR A N 1
ATOM 655 C CA . THR A 1 87 ? 16.204 -1.145 11.396 1.00 63.53 87 THR A CA 1
ATOM 656 C C . THR A 1 87 ? 17.191 -1.514 12.503 1.00 63.53 87 THR A C 1
ATOM 658 O O . THR A 1 87 ? 17.838 -2.556 12.420 1.00 63.53 87 THR A O 1
ATOM 661 N N . GLY A 1 88 ? 17.336 -0.669 13.530 1.00 55.25 88 GLY A N 1
ATOM 662 C CA . GLY A 1 88 ? 18.350 -0.821 14.575 1.00 55.25 88 GLY A CA 1
ATOM 663 C C . GLY A 1 88 ? 19.784 -0.503 14.125 1.00 55.25 88 GLY A C 1
ATOM 664 O O . GLY A 1 88 ? 20.701 -0.600 14.941 1.00 55.25 88 GLY A O 1
ATOM 665 N N . GLU A 1 89 ? 19.992 -0.101 12.865 1.00 61.47 89 GLU A N 1
ATOM 666 C CA . GLU A 1 89 ? 21.287 0.340 12.339 1.00 61.47 89 GLU A CA 1
ATOM 667 C C . GLU A 1 89 ? 21.302 1.860 12.088 1.00 61.47 89 GLU A C 1
ATOM 669 O O . GLU A 1 89 ? 20.323 2.411 11.579 1.00 61.47 89 GLU A O 1
ATOM 674 N N . PRO A 1 90 ? 22.415 2.560 12.389 1.00 64.81 90 PRO A N 1
ATOM 675 C CA . PRO A 1 90 ? 22.553 3.978 12.073 1.00 64.81 90 PRO A CA 1
ATOM 676 C C . PRO A 1 90 ? 22.600 4.186 10.555 1.00 64.81 90 PRO A C 1
ATOM 678 O O . PRO A 1 90 ? 23.379 3.535 9.848 1.00 64.81 90 PRO A O 1
ATOM 681 N N . VAL A 1 91 ? 21.808 5.134 10.047 1.00 67.50 91 VAL A N 1
ATOM 682 C CA . VAL A 1 91 ? 21.753 5.421 8.607 1.00 67.50 91 VAL A CA 1
ATOM 683 C C . VAL A 1 91 ? 23.060 6.089 8.182 1.00 67.50 91 VAL A C 1
ATOM 685 O O . VAL A 1 91 ? 23.310 7.266 8.454 1.00 67.50 91 VAL A O 1
ATOM 688 N N . ARG A 1 92 ? 23.916 5.329 7.490 1.00 56.16 92 ARG A N 1
ATOM 689 C CA . ARG A 1 92 ? 25.168 5.838 6.918 1.00 56.16 92 ARG A CA 1
ATOM 690 C C . ARG A 1 92 ? 24.863 6.834 5.799 1.00 56.16 92 ARG A C 1
ATOM 692 O O . ARG A 1 92 ? 24.559 6.446 4.674 1.00 56.16 92 ARG A O 1
ATOM 699 N N . ARG A 1 93 ? 24.958 8.124 6.132 1.00 59.66 93 ARG A N 1
ATOM 700 C CA . ARG A 1 93 ? 24.898 9.243 5.182 1.00 59.66 93 ARG A CA 1
ATOM 701 C C . ARG A 1 93 ? 26.037 9.084 4.170 1.00 59.66 93 ARG A C 1
ATOM 703 O O . ARG A 1 93 ? 27.182 8.881 4.568 1.00 59.66 93 ARG A O 1
ATOM 710 N N . LEU A 1 94 ? 25.717 9.136 2.881 1.00 46.72 94 LEU A N 1
ATOM 711 C CA . LEU A 1 94 ? 26.687 8.913 1.812 1.00 46.72 94 LEU A CA 1
ATOM 712 C C . LEU A 1 94 ? 27.363 10.244 1.467 1.00 46.72 94 LEU A C 1
ATOM 714 O O . LEU A 1 94 ? 26.775 11.085 0.791 1.00 46.72 94 LEU A O 1
ATOM 718 N N . ASP A 1 95 ? 28.571 10.452 1.988 1.00 49.03 95 ASP A N 1
ATOM 719 C CA . ASP A 1 95 ? 29.322 11.690 1.791 1.00 49.03 95 ASP A CA 1
ATOM 720 C C . ASP A 1 95 ? 30.120 11.632 0.477 1.00 49.03 95 ASP A C 1
ATOM 722 O O . ASP A 1 95 ? 31.064 10.851 0.328 1.00 49.03 95 ASP A O 1
ATOM 726 N N . LEU A 1 96 ? 29.738 12.460 -0.501 1.00 44.34 96 LEU A N 1
ATOM 727 C CA . LEU A 1 96 ? 30.380 12.491 -1.821 1.00 44.34 96 LEU A CA 1
ATOM 728 C C . LEU A 1 96 ? 31.848 12.953 -1.767 1.00 44.34 96 LEU A C 1
ATOM 730 O O . LEU A 1 96 ? 32.594 12.691 -2.715 1.00 44.34 96 LEU A O 1
ATOM 734 N N . ARG A 1 97 ? 32.293 13.564 -0.657 1.00 46.91 97 ARG A N 1
ATOM 735 C CA . ARG A 1 97 ? 33.690 13.977 -0.436 1.00 46.91 97 ARG A CA 1
ATOM 736 C C . ARG A 1 97 ? 34.681 12.812 -0.575 1.00 46.91 97 ARG A C 1
ATOM 738 O O . ARG A 1 97 ? 35.777 13.010 -1.100 1.00 46.91 97 ARG A O 1
ATOM 745 N N . GLU A 1 98 ? 34.300 11.588 -0.192 1.00 46.69 98 GLU A N 1
ATOM 746 C CA . GLU A 1 98 ? 35.192 10.414 -0.264 1.00 46.69 98 GLU A CA 1
ATOM 747 C C . GLU A 1 98 ? 35.464 9.924 -1.701 1.00 46.69 98 GLU A C 1
ATOM 749 O O . GLU A 1 98 ? 36.490 9.294 -1.956 1.00 46.69 98 GLU A O 1
ATOM 754 N N . LEU A 1 99 ? 34.601 10.261 -2.668 1.00 52.53 99 LEU A N 1
ATOM 755 C CA . LEU A 1 99 ? 34.773 9.896 -4.082 1.00 52.53 99 LEU A CA 1
ATOM 756 C C . LEU A 1 99 ? 35.746 10.824 -4.838 1.00 52.53 99 LEU A C 1
ATOM 758 O O . LEU A 1 99 ? 36.271 10.436 -5.882 1.00 52.53 99 LEU A O 1
ATOM 762 N N . GLY A 1 100 ? 36.006 12.034 -4.329 1.00 45.53 100 GLY A N 1
ATOM 763 C CA . GLY A 1 100 ? 36.804 13.058 -5.020 1.00 45.53 100 GLY A CA 1
ATOM 764 C C . GLY A 1 100 ? 38.322 12.992 -4.795 1.00 45.53 100 GLY A C 1
ATOM 765 O O . GLY A 1 100 ? 39.089 13.548 -5.580 1.00 45.53 100 GLY A O 1
ATOM 766 N N . ALA A 1 101 ? 38.792 12.305 -3.750 1.00 40.16 101 ALA A N 1
ATOM 767 C CA . ALA A 1 101 ? 40.179 12.414 -3.272 1.00 40.16 101 ALA A CA 1
ATOM 768 C C . ALA A 1 101 ? 41.247 11.668 -4.115 1.00 40.16 101 ALA A C 1
ATOM 770 O O . ALA A 1 101 ? 42.427 11.682 -3.764 1.00 40.16 101 ALA A O 1
ATOM 771 N N . GLY A 1 102 ? 40.861 10.995 -5.206 1.00 40.09 102 GLY A N 1
ATOM 772 C CA . GLY A 1 102 ? 41.710 10.017 -5.905 1.00 40.09 102 GLY A CA 1
ATOM 773 C C . GLY A 1 102 ? 42.512 10.497 -7.125 1.00 40.09 102 GLY A C 1
ATOM 774 O O . GLY A 1 102 ? 43.296 9.710 -7.652 1.00 40.09 102 GLY A O 1
ATOM 775 N N . ALA A 1 103 ? 42.323 11.728 -7.620 1.00 41.34 103 ALA A N 1
ATOM 776 C CA . ALA A 1 103 ? 42.831 12.127 -8.942 1.00 41.34 103 ALA A CA 1
ATOM 777 C C . ALA A 1 103 ? 43.446 13.541 -8.989 1.00 41.34 103 ALA A C 1
ATOM 779 O O . ALA A 1 103 ? 42.813 14.497 -9.433 1.00 41.34 103 ALA A O 1
ATOM 780 N N . SER A 1 104 ? 44.720 13.674 -8.602 1.00 34.34 104 SER A N 1
ATOM 781 C CA . SER A 1 104 ? 45.496 14.913 -8.773 1.00 34.34 104 SER A CA 1
ATOM 782 C C . SER A 1 104 ? 46.859 14.651 -9.431 1.00 34.34 104 SER A C 1
ATOM 784 O O . SER A 1 104 ? 47.745 14.019 -8.860 1.00 34.34 104 SER A O 1
ATOM 786 N N . GLY A 1 105 ? 47.042 15.144 -10.663 1.00 31.17 105 GLY A N 1
ATOM 787 C CA . GLY A 1 105 ? 48.297 14.967 -11.399 1.00 31.17 105 GLY A CA 1
ATOM 788 C C . GLY A 1 105 ? 48.403 15.733 -12.723 1.00 31.17 105 GLY A C 1
ATOM 789 O O . GLY A 1 105 ? 47.986 15.233 -13.757 1.00 31.17 105 GLY A O 1
ATOM 790 N N . GLY A 1 106 ? 49.070 16.893 -12.692 1.00 31.42 106 GLY A N 1
ATOM 791 C CA . GLY A 1 106 ? 49.986 17.315 -13.767 1.00 31.42 106 GLY A CA 1
ATOM 792 C C . GLY A 1 106 ? 49.452 17.963 -15.062 1.00 31.42 106 GLY A C 1
ATOM 793 O O . GLY A 1 106 ? 49.482 17.332 -16.107 1.00 31.42 106 GLY A O 1
ATOM 794 N N . ALA A 1 107 ? 49.214 19.280 -14.993 1.00 30.61 107 ALA A N 1
ATOM 795 C CA . ALA A 1 107 ? 49.733 20.321 -15.910 1.00 30.61 107 ALA A CA 1
ATOM 796 C C . ALA A 1 107 ? 49.290 20.475 -17.401 1.00 30.61 107 ALA A C 1
ATOM 798 O O . ALA A 1 107 ? 49.343 19.555 -18.208 1.00 30.61 107 ALA A O 1
ATOM 799 N N . SER A 1 108 ? 49.098 21.763 -17.752 1.00 28.86 108 SER A N 1
ATOM 800 C CA . SER A 1 108 ? 49.308 22.439 -19.061 1.00 28.86 108 SER A CA 1
ATOM 801 C C . SER A 1 108 ? 48.179 22.507 -20.116 1.00 28.86 108 SER A C 1
ATOM 803 O O . SER A 1 108 ? 47.912 21.559 -20.843 1.00 28.86 108 SER A O 1
ATOM 805 N N . SER A 1 109 ? 47.625 23.721 -20.269 1.00 33.84 109 SER A N 1
ATOM 806 C CA . SER A 1 109 ? 46.840 24.265 -21.408 1.00 33.84 109 SER A CA 1
ATOM 807 C C . SER A 1 109 ? 47.706 24.460 -22.686 1.00 33.84 109 SER A C 1
ATOM 809 O O . SER A 1 109 ? 48.927 24.322 -22.553 1.00 33.84 109 SER A O 1
ATOM 811 N N . PRO A 1 110 ? 47.187 24.876 -23.879 1.00 45.53 110 PRO A N 1
ATOM 812 C CA . PRO A 1 110 ? 45.842 25.384 -24.256 1.00 45.53 110 PRO A CA 1
ATOM 813 C C . PRO A 1 110 ? 45.199 24.567 -25.431 1.00 45.53 110 PRO A C 1
ATOM 815 O O . PRO A 1 110 ? 45.568 23.410 -25.586 1.00 45.53 110 PRO A O 1
ATOM 818 N N . ASP A 1 111 ? 44.223 24.983 -26.267 1.00 28.59 111 ASP A N 1
ATOM 819 C CA . ASP A 1 111 ? 43.577 26.285 -26.581 1.00 28.59 111 ASP A CA 1
ATOM 820 C C . ASP A 1 111 ? 42.119 26.116 -27.124 1.00 28.59 111 ASP A C 1
ATOM 822 O O . ASP A 1 111 ? 41.530 25.043 -26.996 1.00 28.59 111 ASP A O 1
ATOM 826 N N . MET A 1 112 ? 41.511 27.167 -27.698 1.00 33.78 112 MET A N 1
ATOM 827 C CA . MET A 1 112 ? 40.097 27.248 -28.122 1.00 33.78 112 MET A CA 1
ATOM 828 C C . MET A 1 112 ? 39.789 26.810 -29.571 1.00 33.78 112 MET A C 1
ATOM 830 O O . MET A 1 112 ? 40.560 27.107 -30.479 1.00 33.78 112 MET A O 1
ATOM 834 N N . ALA A 1 113 ? 38.559 26.319 -29.814 1.00 30.86 113 ALA A N 1
ATOM 835 C CA . ALA A 1 113 ? 37.684 26.828 -30.892 1.00 30.86 113 ALA A CA 1
ATOM 836 C C . ALA A 1 113 ? 36.202 26.400 -30.738 1.00 30.86 113 ALA A C 1
ATOM 838 O O . ALA A 1 113 ? 35.870 25.239 -30.534 1.00 30.86 113 ALA A O 1
ATOM 839 N N . THR A 1 114 ? 35.317 27.382 -30.884 1.00 34.78 114 THR A N 1
ATOM 840 C CA . THR A 1 114 ? 33.843 27.370 -30.809 1.00 34.78 114 THR A CA 1
ATOM 841 C C . THR A 1 114 ? 33.091 26.493 -31.821 1.00 34.78 114 THR A C 1
ATOM 843 O O . THR A 1 114 ? 33.444 26.470 -32.998 1.00 34.78 114 THR A O 1
ATOM 846 N N . GLY A 1 115 ? 31.920 25.979 -31.417 1.00 31.08 115 GLY A N 1
ATOM 847 C CA . GLY A 1 115 ? 30.850 25.531 -32.322 1.00 31.08 115 GLY A CA 1
ATOM 848 C C . GLY A 1 115 ? 29.500 25.417 -31.602 1.00 31.08 115 GLY A C 1
ATOM 849 O O . GLY A 1 115 ? 29.274 24.453 -30.880 1.00 31.08 115 GLY A O 1
ATOM 850 N N . ILE A 1 116 ? 28.608 26.403 -31.764 1.00 34.06 116 ILE A N 1
ATOM 851 C CA . ILE A 1 116 ? 27.288 26.418 -31.106 1.00 34.06 116 ILE A CA 1
ATOM 852 C C . ILE A 1 116 ? 26.265 25.728 -32.015 1.00 34.06 116 ILE A C 1
ATOM 854 O O . ILE A 1 116 ? 25.883 26.281 -33.045 1.00 34.06 116 ILE A O 1
ATOM 858 N N . GLY A 1 117 ? 25.806 24.539 -31.621 1.00 33.19 117 GLY A N 1
ATOM 859 C CA . GLY A 1 117 ? 24.662 23.855 -32.226 1.00 33.19 117 GLY A CA 1
ATOM 860 C C . GLY A 1 117 ? 23.483 23.837 -31.257 1.00 33.19 117 GLY A C 1
ATOM 861 O O . GLY A 1 117 ? 23.614 23.339 -30.141 1.00 33.19 117 GLY A O 1
ATOM 862 N N . ALA A 1 118 ? 22.335 24.375 -31.670 1.00 40.41 118 ALA A N 1
ATOM 863 C CA . ALA A 1 118 ? 21.110 24.363 -30.873 1.00 40.41 118 ALA A CA 1
ATOM 864 C C . ALA A 1 118 ? 20.445 22.972 -30.912 1.00 40.41 118 ALA A C 1
ATOM 866 O O . ALA A 1 118 ? 19.504 22.743 -31.666 1.00 40.41 118 ALA A O 1
ATOM 867 N N . GLY A 1 119 ? 20.962 22.040 -30.110 1.00 35.06 119 GLY A N 1
ATOM 868 C CA . GLY A 1 119 ? 20.274 20.792 -29.781 1.00 35.06 119 GLY A CA 1
ATOM 869 C C . GLY A 1 119 ? 19.287 21.007 -28.634 1.00 35.06 119 GLY A C 1
ATOM 870 O O . GLY A 1 119 ? 19.580 21.751 -27.697 1.00 35.06 119 GLY A O 1
ATOM 871 N N . GLN A 1 120 ? 18.124 20.353 -28.692 1.00 37.59 120 GLN A N 1
ATOM 872 C CA . GLN A 1 120 ? 17.211 20.285 -27.548 1.00 37.59 120 GLN A CA 1
ATOM 873 C C . GLN A 1 120 ? 17.965 19.721 -26.341 1.00 37.59 120 GLN A C 1
ATOM 875 O O . GLN A 1 120 ? 18.595 18.668 -26.438 1.00 37.59 120 GLN A O 1
ATOM 880 N N . VAL A 1 121 ? 17.891 20.415 -25.203 1.00 35.28 121 VAL A N 1
ATOM 881 C CA . VAL A 1 121 ? 18.456 19.924 -23.945 1.00 35.28 121 VAL A CA 1
ATOM 882 C C . VAL A 1 121 ? 17.557 18.801 -23.437 1.00 35.28 121 VAL A C 1
ATOM 884 O O . VAL A 1 121 ? 16.661 19.020 -22.624 1.00 35.28 121 VAL A O 1
ATOM 887 N N . ALA A 1 122 ? 17.785 17.588 -23.946 1.00 45.28 122 ALA A N 1
ATOM 888 C CA . ALA A 1 122 ? 17.352 16.382 -23.263 1.00 45.28 122 ALA A CA 1
ATOM 889 C C . ALA A 1 122 ? 17.935 16.446 -21.847 1.00 45.28 122 ALA A C 1
ATOM 891 O O . ALA A 1 122 ? 19.147 16.624 -21.687 1.00 45.28 122 ALA A O 1
ATOM 892 N N . ALA A 1 123 ? 17.073 16.376 -20.831 1.00 51.91 123 ALA A N 1
ATOM 893 C CA . ALA A 1 123 ? 17.516 16.390 -19.445 1.00 51.91 123 ALA A CA 1
ATOM 894 C C . ALA A 1 123 ? 18.543 15.266 -19.260 1.00 51.91 123 ALA A C 1
ATOM 896 O O . ALA A 1 123 ? 18.261 14.110 -19.583 1.00 51.91 123 ALA A O 1
ATOM 897 N N . ALA A 1 124 ? 19.751 15.624 -18.821 1.00 56.12 124 ALA A N 1
ATOM 898 C CA . ALA A 1 124 ? 20.837 14.669 -18.687 1.00 56.12 124 ALA A CA 1
ATOM 899 C C . ALA A 1 124 ? 20.429 13.601 -17.669 1.00 56.12 124 ALA A C 1
ATOM 901 O O . ALA A 1 124 ? 20.295 13.900 -16.482 1.00 56.12 124 ALA A O 1
ATOM 902 N N . ARG A 1 125 ? 20.208 12.376 -18.158 1.00 62.22 125 ARG A N 1
ATOM 903 C CA . ARG A 1 125 ? 19.863 11.229 -17.322 1.00 62.22 125 ARG A CA 1
ATOM 904 C C . ARG A 1 125 ? 20.945 11.032 -16.261 1.00 62.22 125 ARG A C 1
ATOM 906 O O . ARG A 1 125 ? 22.134 10.988 -16.582 1.00 62.22 125 ARG A O 1
ATOM 913 N N . ALA A 1 126 ? 20.528 10.946 -15.003 1.00 62.75 126 ALA A N 1
ATOM 914 C CA . ALA A 1 126 ? 21.404 10.767 -13.850 1.00 62.75 126 ALA A CA 1
ATOM 915 C C . ALA A 1 126 ? 22.160 9.420 -13.875 1.00 62.75 126 ALA A C 1
ATOM 917 O O . ALA A 1 126 ? 23.166 9.257 -13.181 1.00 62.75 126 ALA A O 1
ATOM 918 N N . GLY A 1 127 ? 21.688 8.450 -14.664 1.00 73.25 127 GLY A N 1
ATOM 919 C CA . GLY A 1 127 ? 22.249 7.108 -14.798 1.00 73.25 127 GLY A CA 1
ATOM 920 C C . GLY A 1 127 ? 21.966 6.208 -13.594 1.00 73.25 127 GLY A C 1
ATOM 921 O O . GLY A 1 127 ? 22.553 5.133 -13.485 1.00 73.25 127 GLY A O 1
ATOM 922 N N . PHE A 1 128 ? 21.099 6.632 -12.675 1.00 80.25 128 PHE A N 1
ATOM 923 C CA . PHE A 1 128 ? 20.651 5.863 -11.517 1.00 80.25 128 PHE A CA 1
ATOM 924 C C . PHE A 1 128 ? 19.219 6.240 -11.155 1.00 80.25 128 PHE A C 1
ATOM 926 O O . PHE A 1 128 ? 18.804 7.367 -11.410 1.00 80.25 128 PHE A O 1
ATOM 933 N N . GLY A 1 129 ? 18.497 5.330 -10.506 1.00 80.81 129 GLY A N 1
ATOM 934 C CA . GLY A 1 129 ? 17.184 5.602 -9.936 1.00 80.81 129 GLY A CA 1
ATOM 935 C C . GLY A 1 129 ? 16.954 4.825 -8.643 1.00 80.81 129 GLY A C 1
ATOM 936 O O . GLY A 1 129 ? 17.514 3.746 -8.432 1.00 80.81 129 GLY A O 1
ATOM 937 N N . VAL A 1 130 ? 16.159 5.418 -7.757 1.00 78.44 130 VAL A N 1
ATOM 938 C CA . VAL A 1 130 ? 15.778 4.882 -6.450 1.00 78.44 130 VAL A CA 1
ATOM 939 C C . VAL A 1 130 ? 14.277 5.062 -6.273 1.00 78.44 130 VAL A C 1
ATOM 941 O O . VAL A 1 130 ? 13.768 6.184 -6.327 1.00 78.44 130 VAL A O 1
ATOM 944 N N . GLU A 1 131 ? 13.585 3.966 -5.984 1.00 80.19 131 GLU A N 1
ATOM 945 C CA . GLU A 1 131 ? 12.210 3.976 -5.500 1.00 80.19 131 GLU A CA 1
ATOM 946 C C . GLU A 1 131 ? 12.147 3.338 -4.128 1.00 80.19 131 GLU A C 1
ATOM 948 O O . GLU A 1 131 ? 12.655 2.238 -3.915 1.00 80.19 131 GLU A O 1
ATOM 953 N N . TYR A 1 132 ? 11.483 4.019 -3.207 1.00 76.00 132 TYR A N 1
ATOM 954 C CA . TYR A 1 132 ? 11.181 3.485 -1.895 1.00 76.00 132 TYR A CA 1
ATOM 955 C C . TYR A 1 132 ? 9.702 3.703 -1.610 1.00 76.00 132 TYR A C 1
ATOM 957 O O . TYR A 1 132 ? 9.235 4.840 -1.644 1.00 76.00 132 TYR A O 1
ATOM 965 N N . ASP A 1 133 ? 8.980 2.621 -1.342 1.00 70.19 133 ASP A N 1
ATOM 966 C CA . ASP A 1 133 ? 7.592 2.639 -0.896 1.00 70.19 133 ASP A CA 1
ATOM 967 C C . ASP A 1 133 ? 7.503 1.985 0.480 1.00 70.19 133 ASP A C 1
ATOM 969 O O . ASP A 1 133 ? 7.875 0.825 0.660 1.00 70.19 133 ASP A O 1
ATOM 973 N N . PHE A 1 134 ? 6.964 2.727 1.437 1.00 71.31 134 PHE A N 1
ATOM 974 C CA . PHE A 1 134 ? 6.655 2.269 2.782 1.00 71.31 134 PHE A CA 1
ATOM 975 C C . PHE A 1 134 ? 5.163 2.467 3.040 1.00 71.31 134 PHE A C 1
ATOM 977 O O . PHE A 1 134 ? 4.622 3.554 2.825 1.00 71.31 134 PHE A O 1
ATOM 984 N N . SER A 1 135 ? 4.493 1.436 3.546 1.00 65.44 135 SER A N 1
ATOM 985 C CA . SER A 1 135 ? 3.139 1.553 4.079 1.00 65.44 135 SER A CA 1
ATOM 986 C C . SER A 1 135 ? 2.999 0.755 5.367 1.00 65.44 135 SER A C 1
ATOM 988 O O . SER A 1 135 ? 3.273 -0.446 5.373 1.00 65.44 135 SER A O 1
ATOM 990 N N . ALA A 1 136 ? 2.514 1.396 6.423 1.00 68.00 136 ALA A N 1
ATOM 991 C CA . ALA A 1 136 ? 2.152 0.754 7.678 1.00 68.00 136 ALA A CA 1
ATOM 992 C C . ALA A 1 136 ? 0.667 0.988 7.966 1.00 68.00 136 ALA A C 1
ATOM 994 O O . ALA A 1 136 ? 0.195 2.119 7.874 1.00 68.00 136 ALA A O 1
ATOM 995 N N . THR A 1 137 ? -0.052 -0.066 8.343 1.00 69.75 137 THR A N 1
ATOM 996 C CA . THR A 1 137 ? -1.440 -0.003 8.811 1.00 69.75 137 THR A CA 1
ATOM 997 C C . THR A 1 137 ? -1.533 -0.641 10.187 1.00 69.75 137 THR A C 1
ATOM 999 O O . THR A 1 137 ? -1.159 -1.798 10.372 1.00 69.75 137 THR A O 1
ATOM 1002 N N . TYR A 1 138 ? -2.056 0.111 11.147 1.00 80.62 138 TYR A N 1
ATOM 1003 C CA . TYR A 1 138 ? -2.396 -0.346 12.485 1.00 80.62 138 TYR A CA 1
ATOM 1004 C C . TYR A 1 138 ? -3.915 -0.419 12.619 1.00 80.62 138 TYR A C 1
ATOM 1006 O O . TYR A 1 138 ? -4.615 0.504 12.205 1.00 80.62 138 TYR A O 1
ATOM 1014 N N . ALA A 1 139 ? -4.437 -1.495 13.202 1.00 80.19 139 ALA A N 1
ATOM 1015 C CA . ALA A 1 139 ? -5.857 -1.625 13.501 1.00 80.19 139 ALA A CA 1
ATOM 1016 C C . ALA A 1 139 ? -6.095 -2.234 14.887 1.00 80.19 139 ALA A C 1
ATOM 1018 O O . ALA A 1 139 ? -5.449 -3.212 15.262 1.00 80.19 139 ALA A O 1
ATOM 1019 N N . GLU A 1 140 ? -7.070 -1.683 15.611 1.00 94.19 140 GLU A N 1
ATOM 1020 C CA . GLU A 1 140 ? -7.593 -2.187 16.885 1.00 94.19 140 GLU A CA 1
ATOM 1021 C C . GLU A 1 140 ? -9.086 -2.495 16.743 1.00 94.19 140 GLU A C 1
ATOM 1023 O O . GLU A 1 140 ? -9.839 -1.720 16.145 1.00 94.19 140 GLU A O 1
ATOM 1028 N N . SER A 1 141 ? -9.542 -3.570 17.379 1.00 94.06 141 SER A N 1
ATOM 1029 C CA . SER A 1 141 ? -10.956 -3.806 17.661 1.00 94.06 141 SER A CA 1
ATOM 1030 C C . SER A 1 141 ? -11.121 -4.265 19.103 1.00 94.06 141 SER A C 1
ATOM 1032 O O . SER A 1 141 ? -10.419 -5.164 19.566 1.00 94.06 141 SER A O 1
ATOM 1034 N N . GLU A 1 142 ? -12.055 -3.643 19.810 1.00 96.75 142 GLU A N 1
ATOM 1035 C CA . GLU A 1 142 ? -12.361 -3.904 21.209 1.00 96.75 142 GLU A CA 1
ATOM 1036 C C . GLU A 1 142 ? -13.875 -4.052 21.386 1.00 96.75 142 GLU A C 1
ATOM 1038 O O . GLU A 1 142 ? -14.652 -3.222 20.905 1.00 96.75 142 GLU A O 1
ATOM 1043 N N . GLN A 1 143 ? -14.301 -5.093 22.098 1.00 96.94 143 GLN A N 1
ATOM 1044 C CA . GLN A 1 143 ? -15.658 -5.243 22.611 1.00 96.94 143 GLN A CA 1
ATOM 1045 C C . GLN A 1 143 ? -15.618 -5.432 24.129 1.00 96.94 143 GLN A C 1
ATOM 1047 O O . GLN A 1 143 ? -14.882 -6.275 24.644 1.00 96.94 143 GLN A O 1
ATOM 1052 N N . LEU A 1 144 ? -16.457 -4.683 24.837 1.00 96.12 144 LEU A N 1
ATOM 1053 C CA . LEU A 1 144 ? -16.684 -4.811 26.272 1.00 96.12 144 LEU A CA 1
ATOM 1054 C C . LEU A 1 144 ? -18.184 -4.979 26.512 1.00 96.12 144 LEU A C 1
ATOM 1056 O O . LEU A 1 144 ? -18.968 -4.116 26.125 1.00 96.12 144 LEU A O 1
ATOM 1060 N N . ALA A 1 145 ? -18.577 -6.061 27.172 1.00 96.19 145 ALA A N 1
ATOM 1061 C CA . ALA A 1 145 ? -19.921 -6.259 27.695 1.00 96.19 145 ALA A CA 1
ATOM 1062 C C . ALA A 1 145 ? -19.851 -6.349 29.222 1.00 96.19 145 ALA A C 1
ATOM 1064 O O . ALA A 1 145 ? -19.011 -7.063 29.771 1.00 96.19 145 ALA A O 1
ATOM 1065 N N . PHE A 1 146 ? -20.737 -5.630 29.900 1.00 96.12 146 PHE A N 1
ATOM 1066 C CA . PHE A 1 146 ? -20.862 -5.626 31.352 1.00 96.12 146 PHE A CA 1
ATOM 1067 C C . PHE A 1 146 ? -22.332 -5.759 31.737 1.00 96.12 146 PHE A C 1
ATOM 1069 O O . PHE A 1 146 ? -23.190 -5.072 31.176 1.00 96.12 146 PHE A O 1
ATOM 1076 N N . SER A 1 147 ? -22.612 -6.599 32.729 1.00 96.12 147 SER A N 1
ATOM 1077 C CA . SER A 1 147 ? -23.905 -6.667 33.397 1.00 96.12 147 SER A CA 1
ATOM 1078 C C . SER A 1 147 ? -23.735 -6.723 34.915 1.00 96.12 147 SER A C 1
ATOM 1080 O O . SER A 1 147 ? -22.849 -7.385 35.457 1.00 96.12 147 SER A O 1
ATOM 1082 N N . ALA A 1 148 ? -24.617 -6.007 35.603 1.00 94.94 148 ALA A N 1
ATOM 1083 C CA . ALA A 1 148 ? -24.784 -6.037 37.043 1.00 94.94 148 ALA A CA 1
ATOM 1084 C C . ALA A 1 148 ? -26.263 -6.255 37.356 1.00 94.94 148 ALA A C 1
ATOM 1086 O O . ALA A 1 148 ? -27.114 -5.513 36.861 1.00 94.94 148 ALA A O 1
ATOM 1087 N N . ALA A 1 149 ? -26.567 -7.239 38.192 1.00 95.31 149 ALA A N 1
ATOM 1088 C CA . ALA A 1 149 ? -27.910 -7.485 38.700 1.00 95.31 149 ALA A CA 1
ATOM 1089 C C . ALA A 1 149 ? -27.855 -7.571 40.224 1.00 95.31 149 ALA A C 1
ATOM 1091 O O . ALA A 1 149 ? -26.876 -8.057 40.786 1.00 95.31 149 ALA A O 1
ATOM 1092 N N . GLY A 1 150 ? -28.883 -7.099 40.922 1.00 94.88 150 GLY A N 1
ATOM 1093 C CA . GLY A 1 150 ? -28.872 -7.157 42.378 1.00 94.88 150 GLY A CA 1
ATOM 1094 C C . GLY A 1 150 ? -30.199 -6.830 43.037 1.00 94.88 150 GLY A C 1
ATOM 1095 O O . GLY A 1 150 ? -31.123 -6.289 42.425 1.00 94.88 150 GLY A O 1
ATOM 1096 N N . VAL A 1 151 ? -30.277 -7.162 44.324 1.00 94.69 151 VAL A N 1
ATOM 1097 C CA . VAL A 1 151 ? -31.436 -6.896 45.178 1.00 94.69 151 VAL A CA 1
ATOM 1098 C C . VAL A 1 151 ? -30.974 -6.173 46.434 1.00 94.69 151 VAL A C 1
ATOM 1100 O O . VAL A 1 151 ? -30.092 -6.640 47.148 1.00 94.69 151 VAL A O 1
ATOM 1103 N N . VAL A 1 152 ? -31.603 -5.038 46.728 1.00 93.12 152 VAL A N 1
ATOM 1104 C CA . VAL A 1 152 ? -31.398 -4.261 47.952 1.00 93.12 152 VAL A CA 1
ATOM 1105 C C . VAL A 1 152 ? -32.640 -4.407 48.826 1.00 93.12 152 VAL A C 1
ATOM 1107 O O . VAL A 1 152 ? -33.743 -4.046 48.414 1.00 93.12 152 V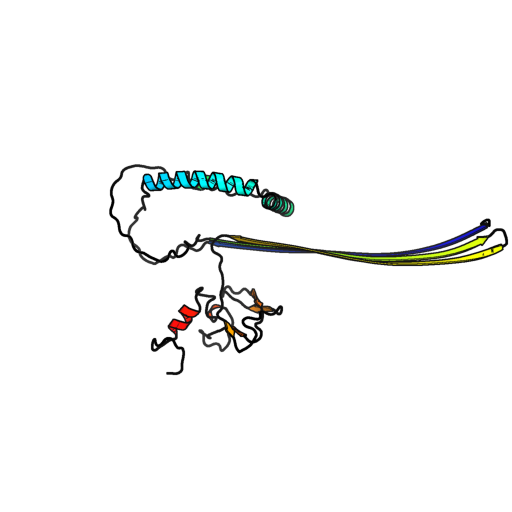AL A O 1
ATOM 1110 N N . ARG A 1 153 ? -32.467 -4.924 50.045 1.00 93.25 153 ARG A N 1
ATOM 1111 C CA . ARG A 1 153 ? -33.517 -4.991 51.072 1.00 93.25 153 ARG A CA 1
ATOM 1112 C C . ARG A 1 153 ? -33.420 -3.764 51.968 1.00 93.25 153 ARG A C 1
ATOM 1114 O O . ARG A 1 153 ? -32.377 -3.525 52.583 1.00 93.25 153 ARG A O 1
ATOM 1121 N N . THR A 1 154 ? -34.492 -2.991 52.075 1.00 92.25 154 THR A N 1
ATOM 1122 C CA . THR A 1 154 ? -34.561 -1.837 52.979 1.00 92.25 154 THR A CA 1
ATOM 1123 C C . THR A 1 154 ? -35.030 -2.246 54.381 1.00 92.25 154 THR A C 1
ATOM 1125 O O . THR A 1 154 ? -35.643 -3.293 54.578 1.00 92.25 154 THR A O 1
ATOM 1128 N N . ALA A 1 155 ? -34.732 -1.424 55.390 1.00 90.25 155 ALA A N 1
ATOM 1129 C CA . ALA A 1 155 ? -35.055 -1.705 56.795 1.00 90.25 155 ALA A CA 1
ATOM 1130 C C . ALA A 1 155 ? -36.561 -1.638 57.131 1.00 90.25 155 ALA A C 1
ATOM 1132 O O . ALA A 1 155 ? -36.972 -2.111 58.185 1.00 90.25 155 ALA A O 1
ATOM 1133 N N . ASP A 1 156 ? -37.370 -1.053 56.247 1.00 90.00 156 ASP A N 1
ATOM 1134 C CA . ASP A 1 156 ? -38.838 -1.084 56.242 1.00 90.00 156 ASP A CA 1
ATOM 1135 C C . ASP A 1 156 ? -39.415 -2.267 55.431 1.00 90.00 156 ASP A C 1
ATOM 1137 O O . ASP A 1 156 ? -40.631 -2.406 55.325 1.00 90.00 156 ASP A O 1
ATOM 1141 N N . GLY A 1 157 ? -38.559 -3.160 54.915 1.00 86.38 157 GLY A N 1
ATOM 1142 C CA . GLY A 1 157 ? -38.944 -4.448 54.331 1.00 86.38 157 GLY A CA 1
ATOM 1143 C C . GLY A 1 157 ? -39.166 -4.461 52.816 1.00 86.38 157 GLY A C 1
ATOM 1144 O O . GLY A 1 157 ? -39.533 -5.508 52.284 1.00 86.38 157 GLY A O 1
ATOM 1145 N N . ALA A 1 158 ? -38.937 -3.354 52.106 1.00 90.12 158 ALA A N 1
ATOM 1146 C CA . ALA A 1 158 ? -39.060 -3.326 50.650 1.00 90.12 158 ALA A CA 1
ATOM 1147 C C . ALA A 1 158 ? -37.859 -4.006 49.960 1.00 90.12 158 ALA A C 1
ATOM 1149 O O . ALA A 1 158 ? -36.714 -3.893 50.402 1.00 90.12 158 ALA A O 1
ATOM 1150 N N . GLU A 1 159 ? -38.125 -4.693 48.847 1.00 92.25 159 GLU A N 1
ATOM 1151 C CA . GLU A 1 159 ? -37.106 -5.200 47.922 1.00 92.25 159 GLU A CA 1
ATOM 1152 C C . GLU A 1 159 ? -37.005 -4.269 46.710 1.00 92.25 159 GLU A C 1
ATOM 1154 O O . GLU A 1 159 ? -37.987 -4.064 45.996 1.00 92.25 159 GLU A O 1
ATOM 1159 N N . ILE A 1 160 ? -35.810 -3.744 46.446 1.00 91.81 160 ILE A N 1
ATOM 1160 C CA . ILE A 1 160 ? -35.492 -2.984 45.236 1.00 91.81 160 ILE A CA 1
ATOM 1161 C C . ILE A 1 160 ? -34.575 -3.856 44.384 1.00 91.81 160 ILE A C 1
ATOM 1163 O O . ILE A 1 160 ? -33.452 -4.147 44.792 1.00 91.81 160 ILE A O 1
ATOM 1167 N N . ARG A 1 161 ? -35.048 -4.281 43.212 1.00 93.94 161 ARG A N 1
ATOM 1168 C CA . ARG A 1 161 ? -34.237 -5.016 42.233 1.00 93.94 161 ARG A CA 1
ATOM 1169 C C . ARG A 1 161 ? -33.690 -4.038 41.207 1.00 93.94 161 ARG A C 1
ATOM 1171 O O . ARG A 1 161 ? -34.425 -3.153 40.770 1.00 93.94 161 ARG A O 1
ATOM 1178 N N . PHE A 1 162 ? -32.425 -4.188 40.840 1.00 92.12 162 PHE A N 1
ATOM 1179 C CA . PHE A 1 162 ? -31.806 -3.403 39.780 1.00 92.12 162 PHE A CA 1
ATOM 1180 C C . PHE A 1 162 ? -31.062 -4.314 38.811 1.00 92.12 162 PHE A C 1
ATOM 1182 O O . PHE A 1 162 ? -30.453 -5.305 39.210 1.00 92.12 162 PHE A O 1
ATOM 1189 N N . GLU A 1 163 ? -31.104 -3.935 37.540 1.00 94.38 163 GLU A N 1
ATOM 1190 C CA . GLU A 1 163 ? -30.361 -4.553 36.450 1.00 94.38 163 GLU A CA 1
ATOM 1191 C C . GLU A 1 163 ? -29.737 -3.413 35.639 1.00 94.38 163 GLU A C 1
ATOM 1193 O O . GLU A 1 163 ? -30.415 -2.452 35.272 1.00 94.38 163 GLU A O 1
ATOM 1198 N N . LEU A 1 164 ? -28.430 -3.489 35.408 1.00 92.00 164 LEU A N 1
ATOM 1199 C CA . LEU A 1 164 ? -27.656 -2.521 34.642 1.00 92.00 164 LEU A CA 1
ATOM 1200 C C . LEU A 1 164 ? -26.779 -3.288 33.659 1.00 92.00 164 LEU A C 1
ATOM 1202 O O . LEU A 1 164 ? -25.872 -4.006 34.070 1.00 92.00 164 LEU A O 1
ATOM 1206 N N . GLY A 1 165 ? -27.031 -3.114 32.366 1.00 93.44 165 GLY A N 1
ATOM 1207 C CA . GLY A 1 165 ? -26.195 -3.654 31.301 1.00 93.44 165 GLY A CA 1
ATOM 1208 C C . GLY A 1 165 ? -25.647 -2.536 30.425 1.00 93.44 165 GLY A C 1
ATOM 1209 O O . GLY A 1 165 ? -26.376 -1.603 30.090 1.00 93.44 165 GLY A O 1
ATOM 1210 N N . PHE A 1 166 ? -24.382 -2.639 30.023 1.00 92.12 166 PHE A N 1
ATOM 1211 C CA . PHE A 1 166 ? -23.843 -1.838 28.928 1.00 92.12 166 PHE A CA 1
ATOM 1212 C C . PHE A 1 166 ? -22.930 -2.675 28.035 1.00 92.12 166 PHE A C 1
ATOM 1214 O O . PHE A 1 166 ? -22.253 -3.601 28.485 1.00 92.12 166 PHE A O 1
ATOM 1221 N N . ALA A 1 167 ? -22.912 -2.326 26.752 1.00 95.12 167 ALA A N 1
ATOM 1222 C CA . ALA A 1 167 ? -21.989 -2.872 25.774 1.00 95.12 167 ALA A CA 1
ATOM 1223 C C . ALA A 1 167 ? -21.301 -1.715 25.044 1.00 95.12 167 ALA A C 1
ATOM 1225 O O . ALA A 1 167 ? -21.947 -0.733 24.677 1.00 95.12 167 ALA A O 1
ATOM 1226 N N . MET A 1 168 ? -19.993 -1.831 24.847 1.00 93.75 168 MET A N 1
ATOM 1227 C CA . MET A 1 168 ? -19.168 -0.883 24.110 1.00 93.75 168 MET A CA 1
ATOM 1228 C C . MET A 1 168 ? -18.399 -1.629 23.025 1.00 93.75 168 MET A C 1
ATOM 1230 O O . MET A 1 168 ? -17.896 -2.729 23.251 1.00 93.75 168 MET A O 1
ATOM 1234 N N . SER A 1 169 ? -18.281 -1.006 21.857 1.00 95.00 169 SER A N 1
ATOM 1235 C CA . SER A 1 169 ? -17.441 -1.476 20.760 1.00 95.00 169 SER A CA 1
ATOM 1236 C C . SER A 1 169 ? -16.596 -0.320 20.243 1.00 95.00 169 SER A C 1
ATOM 1238 O O . SER A 1 169 ? -17.150 0.706 19.842 1.00 95.00 169 SER A O 1
ATOM 1240 N N . ARG A 1 170 ? -15.274 -0.487 20.223 1.00 92.75 170 ARG A N 1
ATOM 1241 C CA . ARG A 1 170 ? -14.327 0.473 19.648 1.00 92.75 170 ARG A CA 1
ATOM 1242 C C . ARG A 1 170 ? -13.604 -0.194 18.484 1.00 92.75 170 ARG A C 1
ATOM 1244 O O . ARG A 1 170 ? -13.208 -1.351 18.572 1.00 92.75 170 ARG A O 1
ATOM 1251 N N . SER A 1 171 ? -13.443 0.545 17.395 1.00 92.31 171 SER A N 1
ATOM 1252 C CA . SER A 1 171 ? -12.593 0.166 16.270 1.00 92.31 171 SER A CA 1
ATOM 1253 C C . SER A 1 171 ? -11.703 1.358 15.956 1.00 92.31 171 SER A C 1
ATOM 1255 O O . SER A 1 171 ? -12.190 2.489 15.926 1.00 92.31 171 SER A O 1
ATOM 1257 N N . TYR A 1 172 ? -10.417 1.115 15.752 1.00 88.25 172 TYR A N 1
ATOM 1258 C CA . TYR A 1 172 ? -9.447 2.132 15.361 1.00 88.25 172 TYR A CA 1
ATOM 1259 C C . TYR A 1 172 ? -8.636 1.605 14.184 1.00 88.25 172 TYR A C 1
ATOM 1261 O O . TYR A 1 172 ? -8.316 0.418 14.136 1.00 88.25 172 TYR A O 1
ATOM 1269 N N . THR A 1 173 ? -8.329 2.465 13.220 1.00 76.50 173 THR A N 1
ATOM 1270 C CA . THR A 1 173 ? -7.439 2.132 12.108 1.00 76.50 173 THR A CA 1
ATOM 1271 C C . THR A 1 173 ? -6.661 3.378 11.718 1.00 76.50 173 THR A C 1
ATOM 1273 O O . THR A 1 173 ? -7.244 4.449 11.555 1.00 76.50 173 THR A O 1
ATOM 1276 N N . GLU A 1 174 ? -5.353 3.224 11.581 1.00 68.19 174 GLU A N 1
ATOM 1277 C CA . GLU A 1 174 ? -4.410 4.265 11.194 1.00 68.19 174 GLU A CA 1
ATOM 1278 C C . GLU A 1 174 ? -3.508 3.703 10.095 1.00 68.19 174 GLU A C 1
ATOM 1280 O O . GLU A 1 174 ? -2.960 2.612 10.243 1.00 68.19 174 GLU A O 1
ATOM 1285 N N . SER A 1 175 ? -3.357 4.436 8.993 1.00 60.84 175 SER A N 1
ATOM 1286 C CA . SER A 1 175 ? -2.493 4.048 7.879 1.00 60.84 175 SER A CA 1
ATOM 1287 C C . SER A 1 175 ? -1.555 5.195 7.525 1.00 60.84 175 SER A C 1
ATOM 1289 O O . SER A 1 175 ? -1.996 6.321 7.298 1.00 60.84 175 SER A O 1
ATOM 1291 N N . VAL A 1 176 ? -0.261 4.893 7.444 1.00 59.53 176 VAL A N 1
ATOM 1292 C CA . VAL A 1 176 ? 0.799 5.816 7.029 1.00 59.53 176 VAL A CA 1
ATOM 1293 C C . VAL A 1 176 ? 1.436 5.269 5.760 1.00 59.53 176 VAL A C 1
ATOM 1295 O O . VAL A 1 176 ? 1.846 4.112 5.722 1.00 59.53 176 VAL A O 1
ATOM 1298 N N . SER A 1 177 ? 1.546 6.108 4.733 1.00 60.34 177 SER A N 1
ATOM 1299 C CA . SER A 1 177 ? 2.213 5.791 3.469 1.00 60.34 177 SER A CA 1
ATOM 1300 C C . SER A 1 177 ? 3.277 6.837 3.153 1.00 60.34 177 SER A C 1
ATOM 1302 O O . SER A 1 177 ? 2.999 8.035 3.221 1.00 60.34 177 SER A O 1
ATOM 1304 N N . PHE A 1 178 ? 4.465 6.392 2.761 1.00 66.88 178 PHE A N 1
ATOM 1305 C CA . PHE A 1 178 ? 5.566 7.238 2.316 1.00 66.88 178 PHE A CA 1
ATOM 1306 C C . PHE A 1 178 ? 6.148 6.669 1.024 1.00 66.88 178 PHE A C 1
ATOM 1308 O O . PHE A 1 178 ? 6.500 5.492 0.968 1.00 66.88 178 PHE A O 1
ATOM 1315 N N . SER A 1 179 ? 6.256 7.509 -0.002 1.00 63.59 179 SER A N 1
ATOM 1316 C CA . SER A 1 179 ? 6.898 7.173 -1.268 1.00 63.59 179 SER A CA 1
ATOM 1317 C C . SER A 1 179 ? 8.005 8.180 -1.573 1.00 63.59 179 SER A C 1
ATOM 1319 O O . SER A 1 179 ? 7.785 9.391 -1.599 1.00 63.59 179 SER A O 1
ATOM 1321 N N . LEU A 1 180 ? 9.210 7.671 -1.813 1.00 73.00 180 LEU A N 1
ATOM 1322 C CA . LEU A 1 180 ? 10.343 8.431 -2.327 1.00 73.00 180 LEU A CA 1
ATOM 1323 C C . LEU A 1 180 ? 10.653 7.943 -3.743 1.00 73.00 180 LEU A C 1
ATOM 1325 O O . LEU A 1 180 ? 10.620 6.741 -4.023 1.00 73.00 180 LEU A O 1
ATOM 1329 N N . ARG A 1 181 ? 10.951 8.891 -4.629 1.00 78.12 181 ARG A N 1
ATOM 1330 C CA . ARG A 1 181 ? 11.444 8.671 -5.990 1.00 78.12 181 ARG A CA 1
ATOM 1331 C C . ARG A 1 181 ? 12.606 9.635 -6.211 1.00 78.12 181 ARG A C 1
ATOM 1333 O O . ARG A 1 181 ? 12.459 10.823 -5.933 1.00 78.12 181 ARG A O 1
ATOM 1340 N N . ALA A 1 182 ? 13.758 9.130 -6.640 1.00 72.38 182 ALA A N 1
ATOM 1341 C CA . ALA A 1 182 ? 14.959 9.934 -6.869 1.00 72.38 182 ALA A CA 1
ATOM 1342 C C . ALA A 1 182 ? 15.788 9.380 -8.036 1.00 72.38 182 ALA A C 1
ATOM 1344 O O . ALA A 1 182 ? 15.831 8.169 -8.242 1.00 72.38 182 ALA A O 1
ATOM 1345 N N . GLY A 1 183 ? 16.475 10.262 -8.767 1.00 78.50 183 GLY A N 1
ATOM 1346 C CA . GLY A 1 183 ? 17.202 9.908 -9.990 1.00 78.50 183 GLY A CA 1
ATOM 1347 C C . GLY A 1 183 ? 16.284 9.770 -11.211 1.00 78.50 183 GLY A C 1
ATOM 1348 O O . GLY A 1 183 ? 15.190 10.334 -11.243 1.00 78.50 183 GLY A O 1
ATOM 1349 N N . ASP A 1 184 ? 16.735 9.025 -12.216 1.00 70.31 184 ASP A N 1
ATOM 1350 C CA . ASP A 1 184 ? 15.975 8.729 -13.429 1.00 70.31 184 ASP A CA 1
ATOM 1351 C C . ASP A 1 184 ? 14.846 7.755 -13.115 1.00 70.31 184 ASP A C 1
ATOM 1353 O O . ASP A 1 184 ? 15.062 6.546 -13.008 1.00 70.31 184 ASP A O 1
ATOM 1357 N N . GLN A 1 185 ? 13.630 8.276 -12.987 1.00 60.50 185 GLN A N 1
ATOM 1358 C CA . GLN A 1 185 ? 12.442 7.454 -12.824 1.00 60.50 185 GLN A CA 1
ATOM 1359 C C . GLN A 1 185 ? 12.201 6.623 -14.094 1.00 60.50 185 GLN A C 1
ATOM 1361 O O . GLN A 1 185 ? 12.102 7.159 -15.199 1.00 60.50 185 GLN A O 1
ATOM 1366 N N . ARG A 1 186 ? 12.054 5.303 -13.934 1.00 62.94 186 ARG A N 1
ATOM 1367 C CA . ARG A 1 186 ? 11.617 4.392 -14.998 1.00 62.94 186 ARG A CA 1
ATOM 1368 C C . ARG A 1 186 ? 10.106 4.521 -15.183 1.00 62.94 186 ARG A C 1
ATOM 1370 O O . ARG A 1 186 ? 9.362 3.596 -14.873 1.00 62.94 186 ARG A O 1
ATOM 1377 N N . LEU A 1 187 ? 9.652 5.680 -15.667 1.00 61.28 187 LEU A N 1
ATOM 1378 C CA . LEU A 1 187 ? 8.283 5.792 -16.161 1.00 61.28 187 LEU A CA 1
ATOM 1379 C C . LEU A 1 187 ? 8.102 4.793 -17.308 1.00 61.28 187 LEU A C 1
ATOM 1381 O O . LEU A 1 187 ? 8.952 4.658 -18.193 1.00 61.28 187 LEU A O 1
ATOM 1385 N N . LYS A 1 188 ? 7.010 4.045 -17.220 1.00 70.06 188 LYS A N 1
ATOM 1386 C CA . LYS A 1 188 ? 6.562 3.075 -18.207 1.00 70.06 188 LYS A CA 1
ATOM 1387 C C . LYS A 1 188 ? 5.211 3.581 -18.663 1.00 70.06 188 LYS A C 1
ATOM 1389 O O . LYS A 1 188 ? 4.238 3.452 -17.927 1.00 70.06 188 LYS A O 1
ATOM 1394 N N . ASP A 1 189 ? 5.194 4.181 -19.845 1.00 68.25 189 ASP A N 1
ATOM 1395 C CA . ASP A 1 189 ? 4.026 4.862 -20.392 1.00 68.25 189 ASP A CA 1
ATOM 1396 C C . ASP A 1 189 ? 3.416 3.987 -21.502 1.00 68.25 189 ASP A C 1
ATOM 1398 O O . ASP A 1 189 ? 3.771 4.141 -22.673 1.00 68.25 189 ASP A O 1
ATOM 1402 N N . PRO A 1 190 ? 2.557 3.000 -21.164 1.00 78.94 190 PRO A N 1
ATOM 1403 C CA . PRO A 1 190 ? 1.880 2.191 -22.163 1.00 78.94 190 PRO A CA 1
ATOM 1404 C C . PRO A 1 190 ? 0.872 3.038 -22.937 1.00 78.94 190 PRO A C 1
ATOM 1406 O O . PRO A 1 190 ? 0.071 3.775 -22.357 1.00 78.94 190 PRO A O 1
ATOM 1409 N N . LEU A 1 191 ? 0.884 2.903 -24.260 1.00 84.12 191 LEU A N 1
ATOM 1410 C CA . LEU A 1 191 ? -0.021 3.635 -25.134 1.00 84.12 191 LEU A CA 1
ATOM 1411 C C . LEU A 1 191 ? -1.446 3.076 -24.996 1.00 84.12 191 LEU A C 1
ATOM 1413 O O . LEU A 1 191 ? -1.678 1.872 -25.113 1.00 84.12 191 LEU A O 1
ATOM 1417 N N . VAL A 1 192 ? -2.405 3.962 -24.728 1.00 83.50 192 VAL A N 1
ATOM 1418 C CA . VAL A 1 192 ? -3.817 3.623 -24.507 1.00 83.50 192 VAL A CA 1
ATOM 1419 C C . VAL A 1 192 ? -4.679 4.240 -25.603 1.00 83.50 192 VAL A C 1
ATOM 1421 O O . VAL A 1 192 ? -4.588 5.435 -25.874 1.00 83.50 192 VAL A O 1
ATOM 1424 N N . LEU A 1 193 ? -5.548 3.424 -26.198 1.00 81.25 193 LEU A N 1
ATOM 1425 C CA . LEU A 1 193 ? -6.602 3.857 -27.111 1.00 81.25 193 LEU A CA 1
ATOM 1426 C C . LEU A 1 193 ? -7.908 4.062 -26.341 1.00 81.25 193 LEU A C 1
ATOM 1428 O O . LEU A 1 193 ? -8.341 3.180 -25.599 1.00 81.25 193 LEU A O 1
ATOM 1432 N N . ASP A 1 194 ? -8.549 5.211 -26.533 1.00 79.19 194 ASP A N 1
ATOM 1433 C CA . ASP A 1 194 ? -9.886 5.498 -26.013 1.00 79.19 194 ASP A CA 1
ATOM 1434 C C . ASP A 1 194 ? -10.954 5.099 -27.044 1.00 79.19 194 ASP A C 1
ATOM 1436 O O . ASP A 1 194 ? -10.862 5.457 -28.219 1.00 79.19 194 ASP A O 1
ATOM 1440 N N . PHE A 1 195 ? -11.973 4.363 -26.600 1.00 74.06 195 PHE A N 1
ATOM 1441 C CA . PHE A 1 195 ? -13.089 3.883 -27.418 1.00 74.06 195 PHE A CA 1
ATOM 1442 C C . PHE A 1 195 ? -14.401 4.637 -27.127 1.00 74.06 195 PHE A C 1
ATOM 1444 O O . PHE A 1 195 ? -15.483 4.168 -27.484 1.00 74.06 195 PHE A O 1
ATOM 1451 N N . GLY A 1 196 ? -14.318 5.819 -26.503 1.00 62.62 196 GLY A N 1
ATOM 1452 C CA . GLY A 1 196 ? -15.451 6.723 -26.279 1.00 62.62 196 GLY A CA 1
ATOM 1453 C C . GLY A 1 196 ? -15.964 6.745 -24.839 1.00 62.62 196 GLY A C 1
ATOM 1454 O O . GLY A 1 196 ? -17.142 7.035 -24.613 1.00 62.62 196 GLY A O 1
ATOM 1455 N N . GLY A 1 197 ? -15.105 6.425 -23.867 1.00 61.78 197 GLY A N 1
ATOM 1456 C CA . GLY A 1 197 ? -15.376 6.696 -22.456 1.00 61.78 197 GLY A CA 1
ATOM 1457 C C . GLY A 1 197 ? -15.082 8.158 -22.083 1.00 61.78 197 GLY A C 1
ATOM 1458 O O . GLY A 1 197 ? -14.652 8.954 -22.917 1.00 61.78 197 GLY A O 1
ATOM 1459 N N . PRO A 1 198 ? -15.280 8.557 -20.814 1.00 58.66 198 PRO A N 1
ATOM 1460 C CA . PRO A 1 198 ? -14.533 9.686 -20.273 1.00 58.66 198 PRO A CA 1
ATOM 1461 C C . PRO A 1 198 ? -13.038 9.327 -20.295 1.00 58.66 198 PRO A C 1
ATOM 1463 O O . PRO A 1 198 ? -12.629 8.362 -19.649 1.00 58.66 198 PRO A O 1
ATOM 1466 N N . ALA A 1 199 ? -12.257 10.082 -21.071 1.00 54.00 199 ALA A N 1
ATOM 1467 C CA . ALA A 1 199 ? -10.889 9.732 -21.450 1.00 54.00 199 ALA A CA 1
ATOM 1468 C C . ALA A 1 199 ? -10.008 9.288 -20.271 1.00 54.00 199 ALA A C 1
ATOM 1470 O O . ALA A 1 199 ? -9.899 9.988 -19.263 1.00 54.00 199 ALA A O 1
ATOM 1471 N N . ALA A 1 200 ? -9.361 8.129 -20.435 1.00 55.62 200 ALA A N 1
ATOM 1472 C CA . ALA A 1 200 ? -8.447 7.529 -19.462 1.00 55.62 200 ALA A CA 1
ATOM 1473 C C . ALA A 1 200 ? -9.031 7.381 -18.038 1.00 55.62 200 ALA A C 1
ATOM 1475 O O . ALA A 1 200 ? -8.329 7.577 -17.044 1.00 55.62 200 ALA A O 1
ATOM 1476 N N . ALA A 1 201 ? -10.307 6.993 -17.922 1.00 57.81 201 ALA A N 1
ATOM 1477 C CA . ALA A 1 201 ? -10.912 6.604 -16.651 1.00 57.81 201 ALA A CA 1
ATOM 1478 C C . ALA A 1 201 ? -10.268 5.320 -16.086 1.00 57.81 201 ALA A C 1
ATOM 1480 O O . ALA A 1 201 ? -10.745 4.200 -16.298 1.00 57.81 201 ALA A O 1
ATOM 1481 N N . LEU A 1 202 ? -9.174 5.504 -15.344 1.00 61.53 202 LEU A N 1
ATOM 1482 C CA . LEU A 1 202 ? -8.535 4.476 -14.528 1.00 61.53 202 LEU A CA 1
ATOM 1483 C C . LEU A 1 202 ? -9.530 4.000 -13.465 1.00 61.53 202 LEU A C 1
ATOM 1485 O O . LEU A 1 202 ? -10.066 4.812 -12.710 1.00 61.53 202 LEU A O 1
ATOM 1489 N N . SER A 1 203 ? -9.783 2.695 -13.400 1.00 63.53 203 SER A N 1
ATOM 1490 C CA . SER A 1 203 ? -10.632 2.124 -12.353 1.00 63.53 203 SER A CA 1
ATOM 1491 C C . SER A 1 203 ? -9.827 1.707 -11.120 1.00 63.53 203 SER A C 1
ATOM 1493 O O . SER A 1 203 ? -8.630 1.424 -11.204 1.00 63.53 203 SER A O 1
ATOM 1495 N N . ASP A 1 204 ? -10.506 1.603 -9.975 1.00 67.19 204 ASP A N 1
ATOM 1496 C CA . ASP A 1 204 ? -9.935 1.021 -8.751 1.00 67.19 204 ASP A CA 1
ATOM 1497 C C . ASP A 1 204 ? -9.693 -0.498 -8.869 1.00 67.19 204 ASP A C 1
ATOM 1499 O O . ASP A 1 204 ? -8.986 -1.088 -8.050 1.00 67.19 204 ASP A O 1
ATOM 1503 N N . VAL A 1 205 ? -10.273 -1.147 -9.887 1.00 73.25 205 VAL A N 1
ATOM 1504 C CA . VAL A 1 205 ? -10.047 -2.565 -10.187 1.00 73.25 205 VAL A CA 1
ATOM 1505 C C . VAL A 1 205 ? -8.665 -2.706 -10.813 1.00 73.25 205 VAL A C 1
ATOM 1507 O O . VAL A 1 205 ? -8.346 -2.022 -11.781 1.00 73.25 205 VAL A O 1
ATOM 1510 N N . ARG A 1 206 ? -7.840 -3.611 -10.282 1.00 82.88 206 ARG A N 1
ATOM 1511 C CA . ARG A 1 206 ? -6.485 -3.874 -10.785 1.00 82.88 206 ARG A CA 1
ATOM 1512 C C . ARG A 1 206 ? -6.333 -5.306 -11.278 1.00 82.88 206 ARG A C 1
ATOM 1514 O O . ARG A 1 206 ? -7.047 -6.196 -10.816 1.00 82.88 206 ARG A O 1
ATOM 1521 N N . PHE A 1 207 ? -5.392 -5.518 -12.192 1.00 85.19 207 PHE A N 1
ATOM 1522 C CA . PHE A 1 207 ? -5.004 -6.832 -12.704 1.00 85.19 207 PHE A CA 1
ATOM 1523 C C . PHE A 1 207 ? -3.478 -6.993 -12.681 1.00 85.19 207 PHE A C 1
ATOM 1525 O O . PHE A 1 207 ? -2.752 -6.011 -12.824 1.00 85.19 207 PHE A O 1
ATOM 1532 N N . ASP A 1 208 ? -3.002 -8.224 -12.477 1.00 86.56 208 ASP A N 1
ATOM 1533 C CA . ASP A 1 208 ? -1.571 -8.540 -12.400 1.00 86.56 208 ASP A CA 1
ATOM 1534 C C . ASP A 1 208 ? -0.992 -8.843 -13.799 1.00 86.56 208 ASP A C 1
ATOM 1536 O O . ASP A 1 208 ? -1.305 -9.876 -14.412 1.00 86.56 208 ASP A O 1
ATOM 1540 N N . PHE A 1 209 ? -0.101 -7.975 -14.281 1.00 88.62 209 PHE A N 1
ATOM 1541 C CA . PHE A 1 209 ? 0.542 -8.054 -15.599 1.00 88.62 209 PHE A CA 1
ATOM 1542 C C . PHE A 1 209 ? 2.025 -7.679 -15.501 1.00 88.62 209 PHE A C 1
ATOM 1544 O O . PHE A 1 209 ? 2.371 -6.805 -14.717 1.00 88.62 209 PHE A O 1
ATOM 1551 N N . ASP A 1 210 ? 2.882 -8.345 -16.273 1.00 85.94 210 ASP A N 1
ATOM 1552 C CA . ASP A 1 210 ? 4.323 -8.069 -16.335 1.00 85.94 210 ASP A CA 1
ATOM 1553 C C . ASP A 1 210 ? 4.558 -6.871 -17.271 1.00 85.94 210 ASP A C 1
ATOM 1555 O O . ASP A 1 210 ? 4.483 -7.020 -18.491 1.00 85.94 210 ASP A O 1
ATOM 1559 N N . LEU A 1 211 ? 4.731 -5.658 -16.729 1.00 84.81 211 LEU A N 1
ATOM 1560 C CA . LEU A 1 211 ? 4.780 -4.433 -17.546 1.00 84.81 211 LEU A CA 1
ATOM 1561 C C . LEU A 1 211 ? 6.163 -4.171 -18.166 1.00 84.81 211 LEU A C 1
ATOM 1563 O O . LEU A 1 211 ? 6.244 -3.442 -19.157 1.00 84.81 211 LEU A O 1
ATOM 1567 N N . ASP A 1 212 ? 7.246 -4.719 -17.613 1.00 77.06 212 ASP A N 1
ATOM 1568 C CA . ASP A 1 212 ? 8.608 -4.474 -18.108 1.00 77.06 212 ASP A CA 1
ATOM 1569 C C . ASP A 1 212 ? 9.338 -5.714 -18.657 1.00 77.06 212 ASP A C 1
ATOM 1571 O O . ASP A 1 212 ? 10.411 -5.570 -19.255 1.00 77.06 212 ASP A O 1
ATOM 1575 N N . GLY A 1 213 ? 8.713 -6.891 -18.578 1.00 79.94 213 GLY A N 1
ATOM 1576 C CA . GLY A 1 213 ? 9.205 -8.158 -19.112 1.00 79.94 213 GLY A CA 1
ATOM 1577 C C . GLY A 1 213 ? 10.235 -8.847 -18.213 1.00 79.94 213 GLY A C 1
ATOM 1578 O O . GLY A 1 213 ? 11.018 -9.658 -18.723 1.00 79.94 213 GLY A O 1
ATOM 1579 N N . ASP A 1 214 ? 10.299 -8.506 -16.917 1.00 76.25 214 ASP A N 1
ATOM 1580 C CA . ASP A 1 214 ? 11.263 -9.079 -15.963 1.00 76.25 214 ASP A CA 1
ATOM 1581 C C . ASP A 1 214 ? 10.815 -10.420 -15.336 1.00 76.25 214 ASP A C 1
ATOM 1583 O O . ASP A 1 214 ? 11.612 -11.101 -14.676 1.00 76.25 214 ASP A O 1
ATOM 1587 N N . GLY A 1 215 ? 9.575 -10.851 -15.599 1.00 78.06 215 GLY A N 1
ATOM 1588 C CA . GLY A 1 215 ? 8.965 -12.077 -15.080 1.00 78.06 215 GLY A CA 1
ATOM 1589 C C . GLY A 1 215 ? 8.206 -11.900 -13.760 1.00 78.06 215 GLY A C 1
ATOM 1590 O O . GLY A 1 215 ? 7.656 -12.876 -13.231 1.00 78.06 215 GLY A O 1
ATOM 1591 N N . ARG A 1 216 ? 8.177 -10.688 -13.198 1.00 75.88 216 ARG A N 1
ATOM 1592 C CA . ARG A 1 216 ? 7.308 -10.295 -12.080 1.00 75.88 216 ARG A CA 1
ATOM 1593 C C . ARG A 1 216 ? 6.017 -9.694 -12.640 1.00 75.88 216 ARG A C 1
ATOM 1595 O O . ARG A 1 216 ? 5.791 -9.678 -13.840 1.00 75.88 216 ARG A O 1
ATOM 1602 N N . LYS A 1 217 ? 5.088 -9.328 -11.757 1.00 83.31 217 LYS A N 1
ATOM 1603 C CA . LYS A 1 217 ? 3.808 -8.743 -12.161 1.00 83.31 217 LYS A CA 1
ATOM 1604 C C . LYS A 1 217 ? 3.476 -7.520 -11.330 1.00 83.31 217 LYS A C 1
ATOM 1606 O O . LYS A 1 217 ? 3.520 -7.559 -10.095 1.00 83.31 217 LYS A O 1
ATOM 1611 N N . GLU A 1 218 ? 3.039 -6.485 -12.026 1.00 80.81 218 GLU A N 1
ATOM 1612 C CA . GLU A 1 218 ? 2.596 -5.210 -11.498 1.00 80.81 218 GLU A CA 1
ATOM 1613 C C . GLU A 1 218 ? 1.068 -5.159 -11.504 1.00 80.81 218 GLU A C 1
ATOM 1615 O O . GLU A 1 218 ? 0.397 -5.725 -12.367 1.00 80.81 218 GLU A O 1
ATOM 1620 N N . GLN A 1 219 ? 0.501 -4.442 -10.534 1.00 81.81 219 GLN A N 1
ATOM 1621 C CA . GLN A 1 219 ? -0.945 -4.257 -10.432 1.00 81.81 219 GLN A CA 1
ATOM 1622 C C . GLN A 1 219 ? -1.396 -3.028 -11.214 1.00 81.81 219 GLN A C 1
ATOM 1624 O O . GLN A 1 219 ? -1.512 -1.923 -10.664 1.00 81.81 219 GLN A O 1
ATOM 1629 N N . LEU A 1 220 ? -1.672 -3.235 -12.498 1.00 80.81 220 LEU A N 1
ATOM 1630 C CA . LEU A 1 220 ? -2.142 -2.193 -13.402 1.00 80.81 220 LEU A CA 1
ATOM 1631 C C . LEU A 1 220 ? -3.636 -1.911 -13.181 1.00 80.81 220 LEU A C 1
ATOM 1633 O O . LEU A 1 220 ? -4.403 -2.845 -12.937 1.00 80.81 220 LEU A O 1
ATOM 1637 N N . PRO A 1 221 ? -4.076 -0.641 -13.246 1.00 78.69 221 PRO A N 1
ATOM 1638 C CA . PRO A 1 221 ? -5.495 -0.305 -13.227 1.00 78.69 221 PRO A CA 1
ATOM 1639 C C . PRO A 1 221 ? -6.177 -0.834 -14.491 1.00 78.69 221 PRO A C 1
ATOM 1641 O O . PRO A 1 221 ? -5.682 -0.654 -15.605 1.00 78.69 221 PRO A O 1
ATOM 1644 N N . LEU A 1 222 ? -7.338 -1.462 -14.326 1.00 80.12 222 LEU A N 1
ATOM 1645 C CA . LEU A 1 222 ? -8.192 -1.840 -15.442 1.00 80.12 222 LEU A CA 1
ATOM 1646 C C . LEU A 1 222 ? -8.784 -0.565 -16.058 1.00 80.12 222 LEU A C 1
ATOM 1648 O O . LEU A 1 222 ? -9.290 0.310 -15.344 1.00 80.12 222 LEU A O 1
ATOM 1652 N N . LEU A 1 223 ? -8.705 -0.466 -17.380 1.00 80.69 223 LEU A N 1
ATOM 1653 C CA . LEU A 1 223 ? -9.172 0.683 -18.147 1.00 80.69 223 LEU A CA 1
ATOM 1654 C C . LEU A 1 223 ? -10.662 0.531 -18.481 1.00 80.69 223 LEU A C 1
ATOM 1656 O O . LEU A 1 223 ? -11.088 -0.508 -18.984 1.00 80.69 223 LEU A O 1
ATOM 1660 N N . ASN A 1 224 ? -11.457 1.573 -18.224 1.00 72.00 224 ASN A N 1
ATOM 1661 C CA . ASN A 1 224 ? -12.890 1.588 -18.527 1.00 72.00 224 ASN A CA 1
ATOM 1662 C C . ASN A 1 224 ? -13.169 2.427 -19.779 1.00 72.00 224 ASN A C 1
ATOM 1664 O O . ASN A 1 224 ? -13.010 3.643 -19.757 1.00 72.00 224 ASN A O 1
ATOM 1668 N N . GLY A 1 225 ? -13.622 1.789 -20.863 1.00 70.62 225 GLY A N 1
ATOM 1669 C CA . GLY A 1 225 ? -13.879 2.474 -22.140 1.00 70.62 225 GLY A CA 1
ATOM 1670 C C . GLY A 1 225 ? -12.613 2.834 -22.928 1.00 70.62 225 GLY A C 1
ATOM 1671 O O . GLY A 1 225 ? -12.707 3.441 -23.987 1.00 70.62 225 GLY A O 1
ATOM 1672 N N . SER A 1 226 ? -11.442 2.422 -22.448 1.00 80.12 226 SER A N 1
ATOM 1673 C CA . SER A 1 226 ? -10.151 2.541 -23.125 1.00 80.12 226 SER A CA 1
ATOM 1674 C C . SER A 1 226 ? -9.407 1.201 -23.022 1.00 80.12 226 SER A C 1
ATOM 1676 O O . SER A 1 226 ? -9.768 0.365 -22.194 1.00 80.12 226 SER A O 1
ATOM 1678 N N . GLY A 1 227 ? -8.384 0.969 -23.843 1.00 81.25 227 GLY A N 1
ATOM 1679 C CA . GLY A 1 227 ? -7.599 -0.270 -23.842 1.00 81.25 227 GLY A CA 1
ATOM 1680 C C . GLY A 1 227 ? -6.128 -0.027 -24.172 1.00 81.25 227 GLY A C 1
ATOM 1681 O O . GLY A 1 227 ? -5.801 0.906 -24.901 1.00 81.25 227 GLY A O 1
ATOM 1682 N N . PHE A 1 228 ? -5.239 -0.862 -23.635 1.00 86.69 228 PHE A N 1
ATOM 1683 C CA . PHE A 1 228 ? -3.816 -0.827 -23.976 1.00 86.69 228 PHE A CA 1
ATOM 1684 C C . PHE A 1 228 ? -3.609 -1.265 -25.428 1.00 86.69 228 PHE A C 1
ATOM 1686 O O . PHE A 1 228 ? -4.195 -2.260 -25.862 1.00 86.69 228 PHE A O 1
ATOM 1693 N N . LEU A 1 229 ? -2.772 -0.542 -26.170 1.00 87.38 229 LEU A N 1
ATOM 1694 C CA . LEU A 1 229 ? -2.367 -0.939 -27.511 1.00 87.38 229 LEU A CA 1
ATOM 1695 C C . LEU A 1 229 ? -1.219 -1.949 -27.423 1.00 87.38 229 LEU A C 1
ATOM 1697 O O . LEU A 1 229 ? -0.189 -1.695 -26.792 1.00 87.38 229 LEU A O 1
ATOM 1701 N N . ALA A 1 230 ? -1.417 -3.090 -28.073 1.00 88.50 230 ALA A N 1
ATOM 1702 C CA . ALA A 1 230 ? -0.516 -4.229 -28.049 1.00 88.50 230 ALA A CA 1
ATOM 1703 C C . ALA A 1 230 ? -0.337 -4.815 -29.454 1.00 88.50 230 ALA A C 1
ATOM 1705 O O . ALA A 1 230 ? -1.242 -4.740 -30.286 1.00 88.50 230 ALA A O 1
ATOM 1706 N N . PHE A 1 231 ? 0.814 -5.432 -29.694 1.00 86.44 231 PHE A N 1
ATOM 1707 C CA . PHE A 1 231 ? 1.129 -6.187 -30.898 1.00 86.44 231 PHE A CA 1
ATOM 1708 C C . PHE A 1 231 ? 1.862 -7.465 -30.488 1.00 86.44 231 PHE A C 1
ATOM 1710 O O . PHE A 1 231 ? 2.950 -7.392 -29.922 1.00 86.44 231 PHE A O 1
ATOM 1717 N N . ASP A 1 232 ? 1.258 -8.622 -30.769 1.00 87.50 232 ASP A N 1
ATOM 1718 C CA . ASP A 1 232 ? 1.868 -9.939 -30.549 1.00 87.50 232 ASP A CA 1
ATOM 1719 C C . ASP A 1 232 ? 3.103 -10.067 -31.454 1.00 87.50 232 ASP A C 1
ATOM 1721 O O . ASP A 1 232 ? 3.002 -10.291 -32.664 1.00 87.50 232 ASP A O 1
ATOM 1725 N N . ARG A 1 233 ? 4.285 -9.861 -30.863 1.00 84.94 233 ARG A N 1
ATOM 1726 C CA . ARG A 1 233 ? 5.563 -9.853 -31.594 1.00 84.94 233 ARG A CA 1
ATOM 1727 C C . ARG A 1 233 ? 6.103 -11.264 -31.817 1.00 84.94 233 ARG A C 1
ATOM 1729 O O . ARG A 1 233 ? 7.029 -11.431 -32.611 1.00 84.94 233 ARG A O 1
ATOM 1736 N N . ASN A 1 234 ? 5.594 -12.255 -31.083 1.00 86.25 234 ASN A N 1
ATOM 1737 C CA . ASN A 1 234 ? 6.155 -13.606 -31.035 1.00 86.25 234 ASN A CA 1
ATOM 1738 C C . ASN A 1 234 ? 5.260 -14.669 -31.715 1.00 86.25 234 ASN A C 1
ATOM 1740 O O . ASN A 1 234 ? 5.734 -15.767 -32.013 1.00 86.25 234 ASN A O 1
ATOM 1744 N N . GLY A 1 235 ? 4.011 -14.322 -32.030 1.00 88.19 235 GLY A N 1
ATOM 1745 C CA . GLY A 1 235 ? 3.026 -15.140 -32.731 1.00 88.19 235 GLY A CA 1
ATOM 1746 C C . GLY A 1 235 ? 2.335 -16.199 -31.867 1.00 88.19 235 GLY A C 1
ATOM 1747 O O . GLY A 1 235 ? 1.812 -17.168 -32.425 1.00 88.19 235 GLY A O 1
ATOM 1748 N N . ASN A 1 236 ? 2.354 -16.084 -30.532 1.00 87.81 236 ASN A N 1
ATOM 1749 C CA . ASN A 1 236 ? 1.759 -17.090 -29.640 1.00 87.81 236 ASN A CA 1
ATOM 1750 C C . ASN A 1 236 ? 0.227 -16.957 -29.471 1.00 87.81 236 ASN A C 1
ATOM 1752 O O . ASN A 1 236 ? -0.415 -17.878 -28.950 1.00 87.81 236 ASN A O 1
ATOM 1756 N N . GLY A 1 237 ? -0.369 -15.854 -29.936 1.00 88.38 237 GLY A N 1
ATOM 1757 C CA . GLY A 1 237 ? -1.803 -15.571 -29.858 1.00 88.38 237 GLY A CA 1
ATOM 1758 C C . GLY A 1 237 ? -2.272 -15.014 -28.509 1.00 88.38 237 GLY A C 1
ATOM 1759 O O . GLY A 1 237 ? -3.463 -15.105 -28.194 1.00 88.38 237 GLY A O 1
ATOM 1760 N N . ARG A 1 238 ? -1.361 -14.487 -27.685 1.00 88.12 238 ARG A N 1
ATOM 1761 C CA . ARG A 1 238 ? -1.621 -13.869 -26.376 1.00 88.12 238 ARG A CA 1
ATOM 1762 C C . ARG A 1 238 ? -0.663 -12.705 -26.170 1.00 88.12 238 ARG A C 1
ATOM 1764 O O . ARG A 1 238 ? 0.472 -12.772 -26.605 1.00 88.12 238 ARG A O 1
ATOM 1771 N N . ILE A 1 239 ? -1.132 -11.694 -25.445 1.00 88.44 239 ILE A N 1
ATOM 1772 C CA . ILE A 1 239 ? -0.283 -10.631 -24.910 1.00 88.44 239 ILE A CA 1
ATOM 1773 C C . ILE A 1 239 ? 0.069 -11.035 -23.480 1.00 88.44 239 ILE A C 1
ATOM 1775 O O . ILE A 1 239 ? -0.815 -11.004 -22.614 1.00 88.44 239 ILE A O 1
ATOM 1779 N N . ASP A 1 240 ? 1.295 -11.510 -23.247 1.00 86.19 240 ASP A N 1
ATOM 1780 C CA . ASP A 1 240 ? 1.706 -12.049 -21.940 1.00 86.19 240 ASP A CA 1
ATOM 1781 C C . ASP A 1 240 ? 2.634 -11.138 -21.124 1.00 86.19 240 ASP A C 1
ATOM 1783 O O . ASP A 1 240 ? 2.573 -11.207 -19.890 1.00 86.19 240 ASP A O 1
ATOM 1787 N N . ASP A 1 241 ? 3.367 -10.223 -21.768 1.00 87.12 241 ASP A N 1
ATOM 1788 C CA . ASP A 1 241 ? 4.168 -9.192 -21.097 1.00 87.12 241 ASP A CA 1
ATOM 1789 C C . ASP A 1 241 ? 4.320 -7.865 -21.879 1.00 87.12 241 ASP A C 1
ATOM 1791 O O . ASP A 1 241 ? 3.897 -7.699 -23.027 1.00 87.12 241 ASP A O 1
ATOM 1795 N N . GLY A 1 242 ? 4.919 -6.871 -21.220 1.00 83.81 242 GLY A N 1
ATOM 1796 C CA . GLY A 1 242 ? 5.074 -5.500 -21.701 1.00 83.81 242 GLY A CA 1
ATOM 1797 C C . GLY A 1 242 ? 5.991 -5.302 -22.910 1.00 83.81 242 GLY A C 1
ATOM 1798 O O . GLY A 1 242 ? 6.002 -4.204 -23.467 1.00 83.81 242 GLY A O 1
ATOM 1799 N N . ARG A 1 243 ? 6.721 -6.328 -23.372 1.00 85.44 243 ARG A N 1
ATOM 1800 C CA . ARG A 1 243 ? 7.492 -6.282 -24.637 1.00 85.44 243 ARG A CA 1
ATOM 1801 C C . ARG A 1 243 ? 6.576 -6.241 -25.864 1.00 85.44 243 ARG A C 1
ATOM 1803 O O . ARG A 1 243 ? 7.004 -5.844 -26.951 1.00 85.44 243 ARG A O 1
ATOM 1810 N N . GLU A 1 244 ? 5.321 -6.633 -25.676 1.00 87.75 244 GLU A N 1
ATOM 1811 C CA . GLU A 1 244 ? 4.261 -6.649 -26.684 1.00 87.75 244 GLU A CA 1
ATOM 1812 C C . GLU A 1 244 ? 3.338 -5.426 -26.588 1.00 87.75 244 GLU A C 1
ATOM 1814 O O . GLU A 1 244 ? 2.481 -5.228 -27.445 1.00 87.75 244 GLU A O 1
ATOM 1819 N N . LEU A 1 245 ? 3.526 -4.568 -25.579 1.00 87.62 245 LEU A N 1
ATOM 1820 C CA . LEU A 1 245 ? 2.856 -3.273 -25.469 1.00 87.62 245 LEU A CA 1
ATOM 1821 C C . LEU A 1 245 ? 3.692 -2.171 -26.134 1.00 87.62 245 LEU A C 1
ATOM 1823 O O . LEU A 1 245 ? 4.921 -2.181 -26.070 1.00 87.62 245 LEU A O 1
ATOM 1827 N N . PHE A 1 246 ? 3.027 -1.175 -26.721 1.00 84.69 246 PHE A N 1
ATOM 1828 C CA . PHE A 1 246 ? 3.706 0.013 -27.250 1.00 84.69 246 PHE A CA 1
ATOM 1829 C C . PHE A 1 246 ? 4.021 0.992 -26.119 1.00 84.69 246 PHE A C 1
ATOM 1831 O O . PHE A 1 246 ? 3.101 1.469 -25.451 1.00 84.69 246 PHE A O 1
ATOM 1838 N N . GLY A 1 247 ? 5.302 1.322 -25.923 1.00 81.94 247 GLY A N 1
ATOM 1839 C CA . GLY A 1 247 ? 5.746 2.326 -24.949 1.00 81.94 247 GLY A CA 1
ATOM 1840 C C . GLY A 1 247 ? 6.541 1.798 -23.746 1.00 81.94 247 GLY A C 1
ATOM 1841 O O . GLY A 1 247 ? 7.586 2.383 -23.461 1.00 81.94 247 GLY A O 1
ATOM 1842 N N . PRO A 1 248 ? 6.172 0.702 -23.045 1.00 79.62 248 PRO A N 1
ATOM 1843 C CA . PRO A 1 248 ? 6.909 0.262 -21.855 1.00 79.62 248 PRO A CA 1
ATOM 1844 C C . PRO A 1 248 ? 8.359 -0.142 -22.143 1.00 79.62 248 PRO A C 1
ATOM 1846 O O . PRO A 1 248 ? 9.235 0.061 -21.300 1.00 79.62 248 PRO A O 1
ATOM 1849 N N . ALA A 1 249 ? 8.653 -0.674 -23.330 1.00 71.06 249 ALA A N 1
ATOM 1850 C CA . ALA A 1 249 ? 10.017 -1.035 -23.706 1.00 71.06 249 ALA A CA 1
ATOM 1851 C C . ALA A 1 249 ? 10.902 0.198 -23.987 1.00 71.06 249 ALA A C 1
ATOM 1853 O O . ALA A 1 249 ? 12.029 0.268 -23.495 1.00 71.06 249 ALA A O 1
ATOM 1854 N N . SER A 1 250 ? 10.398 1.165 -24.761 1.00 67.94 250 SER A N 1
ATOM 1855 C CA . SER A 1 250 ? 11.181 2.294 -25.294 1.00 67.94 250 SER A CA 1
ATOM 1856 C C . SER A 1 250 ? 11.079 3.603 -24.498 1.00 67.94 250 SER A C 1
ATOM 1858 O O . SER A 1 250 ? 12.010 4.409 -24.529 1.00 67.94 250 SER A O 1
ATOM 1860 N N . GLY A 1 251 ? 9.962 3.826 -23.803 1.00 69.00 251 GLY A N 1
ATOM 1861 C CA . GLY A 1 251 ? 9.546 5.134 -23.291 1.00 69.00 251 GLY A CA 1
ATOM 1862 C C . GLY A 1 251 ? 8.875 6.045 -24.333 1.00 69.00 251 GLY A C 1
ATOM 1863 O O . GLY A 1 251 ? 8.540 7.175 -23.998 1.00 69.00 251 GLY A O 1
ATOM 1864 N N . ASP A 1 252 ? 8.678 5.587 -25.576 1.00 70.00 252 ASP A N 1
ATOM 1865 C CA . ASP A 1 252 ? 8.007 6.340 -26.646 1.00 70.00 252 ASP A CA 1
ATOM 1866 C C . ASP A 1 252 ? 7.204 5.397 -27.564 1.00 70.00 252 ASP A C 1
ATOM 1868 O O . ASP A 1 252 ? 7.671 4.915 -28.601 1.00 70.00 252 ASP A O 1
ATOM 1872 N N . GLY A 1 253 ? 5.954 5.132 -27.171 1.00 74.38 253 GLY A N 1
ATOM 1873 C CA . GLY A 1 253 ? 5.047 4.269 -27.932 1.00 74.38 253 GLY A CA 1
ATOM 1874 C C . GLY A 1 253 ? 4.670 4.823 -29.312 1.00 74.38 253 GLY A C 1
ATOM 1875 O O . GLY A 1 253 ? 4.343 4.042 -30.204 1.00 74.38 253 GLY A O 1
ATOM 1876 N N . PHE A 1 254 ? 4.759 6.141 -29.532 1.00 79.56 254 PHE A N 1
ATOM 1877 C CA . PHE A 1 254 ? 4.477 6.744 -30.838 1.00 79.56 254 PHE A CA 1
ATOM 1878 C C . PHE A 1 254 ? 5.648 6.550 -31.809 1.00 79.56 254 PHE A C 1
ATOM 1880 O O . PHE A 1 254 ? 5.422 6.230 -32.976 1.00 79.56 254 PHE A O 1
ATOM 1887 N N . ALA A 1 255 ? 6.893 6.644 -31.331 1.00 76.94 255 ALA A N 1
ATOM 1888 C CA . ALA A 1 255 ? 8.070 6.283 -32.122 1.00 76.94 255 ALA A CA 1
ATOM 1889 C C . ALA A 1 255 ? 8.142 4.777 -32.440 1.00 76.94 255 ALA A C 1
ATOM 1891 O O . ALA A 1 255 ? 8.740 4.394 -33.446 1.00 76.94 255 ALA A O 1
ATOM 1892 N N . GLU A 1 256 ? 7.541 3.914 -31.613 1.00 77.62 256 GLU A N 1
ATOM 1893 C CA . GLU A 1 256 ? 7.350 2.497 -31.947 1.00 77.62 256 GLU A CA 1
ATOM 1894 C C . GLU A 1 256 ? 6.284 2.286 -33.033 1.00 77.62 256 GLU A C 1
ATOM 1896 O O . GLU A 1 256 ? 6.516 1.487 -33.940 1.00 77.62 256 GLU A O 1
ATOM 1901 N N . LEU A 1 257 ? 5.158 3.010 -32.984 1.00 81.94 257 LEU A N 1
ATOM 1902 C CA . LEU A 1 257 ? 4.118 2.952 -34.021 1.00 81.94 257 LEU A CA 1
ATOM 1903 C C . LEU A 1 257 ? 4.622 3.451 -35.378 1.00 81.94 257 LEU A C 1
ATOM 1905 O O . LEU A 1 257 ? 4.383 2.797 -36.385 1.00 81.94 257 LEU A O 1
ATOM 1909 N N . ALA A 1 258 ? 5.398 4.536 -35.406 1.00 79.75 258 ALA A N 1
ATOM 1910 C CA . ALA A 1 258 ? 5.976 5.092 -36.634 1.00 79.75 258 ALA A CA 1
ATOM 1911 C C . ALA A 1 258 ? 6.964 4.150 -37.365 1.00 79.75 258 ALA A C 1
ATOM 1913 O O . ALA A 1 258 ? 7.429 4.475 -38.452 1.00 79.75 258 ALA A O 1
ATOM 1914 N N . ARG A 1 259 ? 7.314 2.991 -36.784 1.00 82.38 259 ARG A N 1
ATOM 1915 C CA . ARG A 1 259 ? 8.095 1.928 -37.451 1.00 82.38 259 ARG A CA 1
ATOM 1916 C C . ARG A 1 259 ? 7.232 0.877 -38.155 1.00 82.38 259 ARG A C 1
ATOM 1918 O O . ARG A 1 259 ? 7.795 -0.019 -38.774 1.00 82.38 259 ARG A O 1
ATOM 1925 N N . LEU A 1 260 ? 5.913 0.948 -37.988 1.00 81.25 260 LEU A N 1
ATOM 1926 C CA . LEU A 1 260 ? 4.913 0.085 -38.626 1.00 81.25 260 LEU A CA 1
ATOM 1927 C C . LEU A 1 260 ? 4.140 0.827 -39.734 1.00 81.25 260 LEU A C 1
ATOM 1929 O O . LEU A 1 260 ? 3.204 0.277 -40.300 1.00 81.25 260 LEU A O 1
ATOM 1933 N N . ASP A 1 261 ? 4.526 2.074 -40.008 1.00 80.38 261 ASP A N 1
ATOM 1934 C CA . ASP A 1 261 ? 4.104 2.870 -41.158 1.00 80.38 261 ASP A CA 1
ATOM 1935 C C . ASP A 1 261 ? 5.004 2.489 -42.351 1.00 80.38 261 ASP A C 1
ATOM 1937 O O . ASP A 1 261 ? 6.154 2.930 -42.444 1.00 80.38 261 ASP A O 1
ATOM 1941 N N . ASP A 1 262 ? 4.512 1.583 -43.202 1.00 80.88 262 ASP A N 1
ATOM 1942 C CA . ASP A 1 262 ? 5.278 0.992 -44.311 1.00 80.88 262 ASP A CA 1
ATOM 1943 C C . ASP A 1 262 ? 5.463 1.951 -45.508 1.00 80.88 262 ASP A C 1
ATOM 1945 O O . ASP A 1 262 ? 6.418 1.786 -46.277 1.00 80.88 262 ASP A O 1
ATOM 1949 N N . ASP A 1 263 ? 4.583 2.946 -45.690 1.00 82.00 263 ASP A N 1
ATOM 1950 C CA . ASP A 1 263 ? 4.648 3.909 -46.804 1.00 82.00 263 ASP A CA 1
ATOM 1951 C C . ASP A 1 263 ? 5.138 5.316 -46.390 1.00 82.00 263 ASP A C 1
ATOM 1953 O O . ASP A 1 263 ? 5.527 6.120 -47.247 1.00 82.00 263 ASP A O 1
ATOM 1957 N N . GLY A 1 264 ? 5.213 5.586 -45.083 1.00 81.12 264 GLY A N 1
ATOM 1958 C CA . GLY A 1 264 ? 5.685 6.836 -44.493 1.00 81.12 264 GLY A CA 1
ATOM 1959 C C . GLY A 1 264 ? 4.659 7.970 -44.534 1.00 81.12 264 GLY A C 1
ATOM 1960 O O . GLY A 1 264 ? 5.057 9.141 -44.476 1.00 81.12 264 GLY A O 1
ATOM 1961 N N . ASN A 1 265 ? 3.367 7.667 -44.702 1.00 79.44 265 ASN A N 1
ATOM 1962 C CA . ASN A 1 265 ? 2.310 8.672 -44.832 1.00 79.44 265 ASN A CA 1
ATOM 1963 C C . ASN A 1 265 ? 1.810 9.233 -43.477 1.00 79.44 265 ASN A C 1
ATOM 1965 O O . ASN A 1 265 ? 1.083 10.235 -43.459 1.00 79.44 265 ASN A O 1
ATOM 1969 N N . GLY A 1 266 ? 2.231 8.643 -42.352 1.00 75.62 266 GLY A N 1
ATOM 1970 C CA . GLY A 1 266 ? 1.834 9.007 -40.990 1.00 75.62 266 GLY A CA 1
ATOM 1971 C C . GLY A 1 266 ? 0.597 8.273 -40.457 1.00 75.62 266 GLY A C 1
ATOM 1972 O O . GLY A 1 266 ? 0.096 8.647 -39.393 1.00 75.62 266 GLY A O 1
ATOM 1973 N N . TRP A 1 267 ? 0.098 7.265 -41.173 1.00 78.69 267 TRP A N 1
ATOM 1974 C CA . TRP A 1 267 ? -1.023 6.405 -40.793 1.00 78.69 267 TRP A CA 1
ATOM 1975 C C . TRP A 1 267 ? -0.572 4.947 -40.674 1.00 78.69 267 TRP A C 1
ATOM 1977 O O . TRP A 1 267 ? 0.459 4.543 -41.194 1.00 78.69 267 TRP A O 1
ATOM 1987 N N . ILE A 1 268 ? -1.366 4.157 -39.953 1.00 77.69 268 ILE A N 1
ATOM 1988 C CA . ILE A 1 268 ? -1.217 2.704 -39.866 1.00 77.69 268 ILE A CA 1
ATOM 1989 C C . ILE A 1 268 ? -2.503 2.115 -40.445 1.00 77.69 268 ILE A C 1
ATOM 1991 O O . ILE A 1 268 ? -3.531 2.087 -39.760 1.00 77.69 268 ILE A O 1
ATOM 1995 N N . ASP A 1 269 ? -2.475 1.733 -41.719 1.00 77.25 269 ASP A N 1
ATOM 1996 C CA . ASP A 1 269 ? -3.633 1.252 -42.475 1.00 77.25 269 ASP A CA 1
ATOM 1997 C C . ASP A 1 269 ? -3.350 -0.039 -43.275 1.00 77.25 269 ASP A C 1
ATOM 1999 O O . ASP A 1 269 ? -2.298 -0.667 -43.155 1.00 77.25 269 ASP A O 1
ATOM 2003 N N . GLU A 1 270 ? -4.367 -0.516 -43.998 1.00 71.81 270 GLU A N 1
ATOM 2004 C CA . GLU A 1 270 ? -4.279 -1.672 -44.896 1.00 71.81 270 GLU A CA 1
ATOM 2005 C C . GLU A 1 270 ? -3.951 -1.161 -46.309 1.00 71.81 270 GLU A C 1
ATOM 2007 O O . GLU A 1 270 ? -4.820 -0.585 -46.968 1.00 71.81 270 GLU A O 1
ATOM 2012 N N . ALA A 1 271 ? -2.694 -1.344 -46.729 1.00 55.81 271 ALA A N 1
ATOM 2013 C CA . ALA A 1 271 ? -2.140 -0.883 -48.011 1.00 55.81 271 ALA A CA 1
ATOM 2014 C C . ALA A 1 271 ? -2.638 -1.659 -49.252 1.00 55.81 271 ALA A C 1
ATOM 2016 O O . ALA A 1 271 ? -2.787 -2.902 -49.171 1.00 55.81 271 ALA A O 1
#

Sequence (271 aa):
MKIAAFDIELQSAHRFSQSTEVRERLAVWRDAPEATGAQSGRGAVQISAAGQAALTADAATVEQAMEDVIDRDPRLAVLVRMIEFLTGEPVRRLDLRELGAGASGGASSPDMATGIGAGQVAAARAGFGVEYDFSATYAESEQLAFSAAGVVRTADGAEIRFELGFAMSRSYTESVSFSLRAGDQRLKDPLVLDFGGPAAALSDVRFDFDLDGDGRKEQLPLLNGSGFLAFDRNGNGRIDDGRELFGPASGDGFAELARLDDDGNGWIDEA

Radius of gyration: 34.05 Å; chains: 1; bounding box: 89×44×105 Å

Secondary structure (DSSP, 8-state):
--EEEEEEEEEEEEEEEEEEEEEEEEEEEEPPP---------------HHHHHHHHHHHHHHHHHHHHHHTT-HHHHHHHHHHHHHHSS------THHHHTT------------------------SEEEEEEEEEEEEEEEEEEEEEEEEEEETTS-EEEEEEEEEEEEEEEEEEEEEEEEES-------EEESSSSTT-EEEEEEEEBSSSSS--EEEEEESSEEE-B--SSSSSS--BGGGBTTTTTS-HHHHHTTS-SSSSS-----